Protein AF-A0A317JLX1-F1 (afdb_monomer_lite)

Secondary structure (DSSP, 8-state):
---------------------S-----------------------------TTGGGSSTTTS-HHHHHSPPPSSHHHHHHHHHHHHHHHH----TT-HHHHHHHHHHHHHHHHHHTT-HHHHHH--TTS-HHHHHHHT--S-EEEEEEETT-TTHHHHHHHHHHHS-GGG-EEEEPPTHHHHH-GGG--SS-SEEEEEEEEEEETTEEEEEEEEEEETTEEEEEEEEGGGHHHHHHHHHHHHHHHH-TTS-HHHHHHHHHHHHHHHHHH-TTSS-HHHHHHHHHHHHHHHHHHTT------SS---HHHHHHTS-HHHHHHHHHHHT---

Sequence (330 aa):
MTDIWNFEMNQTVQSDIFIDFGSTSRFHFSLLGRAFFALLLYSLPAPATQDTTSFCSDVFGRNYGALIAEKPIDAMGRDFQEIFGGFIRTREATSENLEDLALDLFNARLALSRKYNTAFAQMMEPSGEAGWQKRWKGEGISQAWSFGIHGHLREGSVWRQLMERLPVEESHLEMIDSSIFAVHQSLEPSRTGIARVWHFPYEVGGQDVSFYIYQVNKNTFYIGHAKDKQVPLLRQRLRDLWQRAMFLELAGIERTTALFEFEWVWFWTNPFGRAGASLGDALSLLVQKQMERQGLPIRIRSDFENLDLVALSMHLEDYVQWRQNSGHFH

pLDDT: mean 74.46, std 25.03, range [20.48, 98.62]

Radius of gyration: 23.35 Å; chains: 1; bounding box: 76×46×77 Å

Structure (mmCIF, N/CA/C/O backbone):
data_AF-A0A317JLX1-F1
#
_entry.id   AF-A0A317JLX1-F1
#
loop_
_atom_site.group_PDB
_atom_site.id
_atom_site.type_symbol
_atom_site.label_atom_id
_atom_site.label_alt_id
_atom_site.label_comp_id
_atom_site.label_asym_id
_atom_site.label_entity_id
_atom_site.label_seq_id
_atom_site.pdbx_PDB_ins_code
_atom_site.Cartn_x
_atom_site.Cartn_y
_atom_site.Cartn_z
_atom_site.occupancy
_atom_site.B_iso_or_equiv
_atom_site.auth_seq_id
_atom_site.auth_comp_id
_atom_site.auth_asym_id
_atom_site.auth_atom_id
_atom_site.pdbx_PDB_model_num
ATOM 1 N N . MET A 1 1 ? 31.743 -22.835 -53.279 1.00 32.97 1 MET A N 1
ATOM 2 C CA . MET A 1 1 ? 32.080 -23.385 -51.954 1.00 32.97 1 MET A CA 1
ATOM 3 C C . MET A 1 1 ? 31.143 -22.746 -50.954 1.00 32.97 1 MET A C 1
ATOM 5 O O . MET A 1 1 ? 31.347 -21.608 -50.557 1.00 32.97 1 MET A O 1
ATOM 9 N N . THR A 1 2 ? 30.039 -23.443 -50.725 1.00 24.75 2 THR A N 1
ATOM 10 C CA . THR A 1 2 ? 29.099 -23.300 -49.613 1.00 24.75 2 THR A CA 1
ATOM 11 C C . THR A 1 2 ? 29.671 -23.944 -48.345 1.00 24.75 2 THR A C 1
ATOM 13 O O . THR A 1 2 ? 30.640 -24.694 -48.448 1.00 24.75 2 THR A O 1
ATOM 16 N N . ASP A 1 3 ? 29.022 -23.629 -47.215 1.00 23.12 3 ASP A N 1
ATOM 17 C CA . ASP A 1 3 ? 28.881 -24.379 -45.943 1.00 23.12 3 ASP A CA 1
ATOM 18 C C . ASP A 1 3 ? 29.279 -23.497 -44.742 1.00 23.12 3 ASP A C 1
ATOM 20 O O . ASP A 1 3 ? 30.433 -23.109 -44.591 1.00 23.12 3 ASP A O 1
ATOM 24 N N . ILE A 1 4 ? 28.328 -22.887 -44.017 1.00 22.22 4 ILE A N 1
ATOM 25 C CA . ILE A 1 4 ? 27.369 -23.448 -43.035 1.00 22.22 4 ILE A CA 1
ATOM 26 C C . ILE A 1 4 ? 28.081 -24.041 -41.809 1.00 22.22 4 ILE A C 1
ATOM 28 O O . ILE A 1 4 ? 28.577 -25.159 -41.849 1.00 22.22 4 ILE A O 1
ATOM 32 N N . TRP A 1 5 ? 28.027 -23.294 -40.702 1.00 21.91 5 TRP A N 1
ATOM 33 C CA . TRP A 1 5 ? 28.054 -23.785 -39.317 1.00 21.91 5 TRP A CA 1
ATOM 34 C C . TRP A 1 5 ? 26.992 -22.971 -38.559 1.00 21.91 5 TRP A C 1
ATOM 36 O O . TRP A 1 5 ? 27.149 -21.770 -38.366 1.00 21.91 5 TRP A O 1
ATOM 46 N N . ASN A 1 6 ? 25.761 -23.480 -38.474 1.00 22.11 6 ASN A N 1
ATOM 47 C CA . ASN A 1 6 ? 25.223 -24.268 -37.355 1.00 22.11 6 ASN A CA 1
ATOM 48 C C . ASN A 1 6 ? 25.343 -23.549 -36.004 1.00 22.11 6 ASN A C 1
ATOM 50 O O . ASN A 1 6 ? 26.292 -23.751 -35.254 1.00 22.11 6 ASN A O 1
ATOM 54 N N . PHE A 1 7 ? 24.332 -22.726 -35.712 1.00 21.64 7 PHE A N 1
ATOM 55 C CA . PHE A 1 7 ? 24.019 -22.251 -34.369 1.00 21.64 7 PHE A CA 1
ATOM 56 C C . PHE A 1 7 ? 22.944 -23.188 -33.806 1.00 21.64 7 PHE A C 1
ATOM 58 O O . PHE A 1 7 ? 21.795 -23.163 -34.252 1.00 21.64 7 PHE A O 1
ATOM 65 N N . GLU A 1 8 ? 23.334 -24.077 -32.894 1.00 21.92 8 GLU A N 1
ATOM 66 C CA . GLU A 1 8 ? 22.399 -24.951 -32.192 1.00 21.92 8 GLU A CA 1
ATOM 67 C C . GLU A 1 8 ? 21.534 -24.127 -31.232 1.00 21.92 8 GLU A C 1
ATOM 69 O O . GLU A 1 8 ? 22.020 -23.480 -30.305 1.00 21.92 8 GLU A O 1
ATOM 74 N N . MET A 1 9 ? 20.223 -24.165 -31.479 1.00 24.34 9 MET A N 1
ATOM 75 C CA . MET A 1 9 ? 19.192 -23.787 -30.522 1.00 24.34 9 MET A CA 1
ATOM 76 C C . MET A 1 9 ? 19.169 -24.772 -29.350 1.00 24.34 9 MET A C 1
ATOM 78 O O . MET A 1 9 ? 19.005 -25.972 -29.546 1.00 24.34 9 MET A O 1
ATOM 82 N N . ASN A 1 10 ? 19.237 -24.234 -28.137 1.00 21.86 10 ASN A N 1
ATOM 83 C CA . ASN A 1 10 ? 18.804 -24.833 -26.873 1.00 21.86 10 ASN A CA 1
ATOM 84 C C . ASN A 1 10 ? 18.733 -23.656 -25.877 1.00 21.86 10 ASN A C 1
ATOM 86 O O . ASN A 1 10 ? 19.734 -22.978 -25.701 1.00 21.86 10 ASN A O 1
ATOM 90 N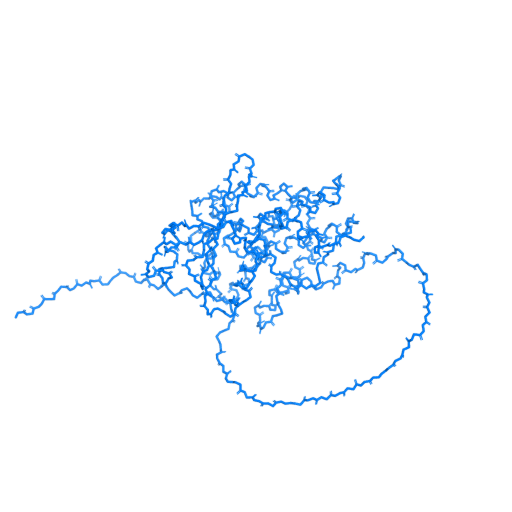 N . GLN A 1 11 ? 17.650 -23.261 -25.213 1.00 23.02 11 GLN A N 1
ATOM 91 C CA . GLN A 1 11 ? 16.291 -23.755 -25.035 1.00 23.02 11 GLN A CA 1
ATOM 92 C C . GLN A 1 11 ? 15.425 -22.531 -24.659 1.00 23.02 11 GLN A C 1
ATOM 94 O O . GLN A 1 11 ? 15.845 -21.699 -23.861 1.00 23.02 11 GLN A O 1
ATOM 99 N N . THR A 1 12 ? 14.236 -22.430 -25.260 1.00 25.78 12 THR A N 1
ATOM 100 C CA . THR A 1 12 ? 13.014 -21.760 -24.755 1.00 25.78 12 THR A CA 1
ATOM 101 C C . THR A 1 12 ? 13.184 -20.553 -23.818 1.00 25.78 12 THR A C 1
ATOM 103 O O . THR A 1 12 ? 13.019 -20.655 -22.606 1.00 25.78 12 THR A O 1
ATOM 106 N N . VAL A 1 13 ? 13.367 -19.365 -24.399 1.00 25.08 13 VAL A N 1
ATOM 107 C CA . VAL A 1 13 ? 12.936 -18.106 -23.771 1.00 25.08 13 VAL A CA 1
ATOM 108 C C . VAL A 1 13 ? 11.536 -17.804 -24.305 1.00 25.08 13 VAL A C 1
ATOM 110 O O . VAL A 1 13 ? 11.368 -17.110 -25.301 1.00 25.08 13 VAL A O 1
ATOM 113 N N . GLN A 1 14 ? 10.514 -18.398 -23.684 1.00 24.27 14 GLN A N 1
ATOM 114 C CA . GLN A 1 14 ? 9.146 -17.892 -23.797 1.00 24.27 14 GLN A CA 1
ATOM 115 C C . GLN A 1 14 ? 8.993 -16.773 -22.769 1.00 24.27 14 GLN A C 1
ATOM 117 O O . GLN A 1 14 ? 8.595 -17.006 -21.632 1.00 24.27 14 GLN A O 1
ATOM 122 N N . SER A 1 15 ? 9.361 -15.556 -23.154 1.00 26.02 15 SER A N 1
ATOM 123 C CA . SER A 1 15 ? 9.053 -14.350 -22.388 1.00 26.02 15 SER A CA 1
ATOM 124 C C . SER A 1 15 ? 7.858 -13.638 -23.018 1.00 26.02 15 SER A C 1
ATOM 126 O O . SER A 1 15 ? 7.989 -12.530 -23.529 1.00 26.02 15 SER A O 1
ATOM 128 N N . ASP A 1 16 ? 6.695 -14.286 -22.976 1.00 24.25 16 ASP A N 1
ATOM 129 C CA . ASP A 1 16 ? 5.409 -13.617 -23.160 1.00 24.25 16 ASP A CA 1
ATOM 130 C C . ASP A 1 16 ? 4.811 -13.396 -21.769 1.00 24.25 16 ASP A C 1
ATOM 132 O O . ASP A 1 16 ? 4.155 -14.269 -21.205 1.00 24.25 16 ASP A O 1
ATOM 136 N N . ILE A 1 17 ? 5.076 -12.228 -21.182 1.00 28.41 17 ILE A N 1
ATOM 137 C CA . ILE A 1 17 ? 4.412 -11.795 -19.950 1.00 28.41 17 ILE A CA 1
ATOM 138 C C . ILE A 1 17 ? 3.456 -10.666 -20.311 1.00 28.41 17 ILE A C 1
ATOM 140 O O . ILE A 1 17 ? 3.824 -9.496 -20.407 1.00 28.41 17 ILE A O 1
ATOM 144 N N . PHE A 1 18 ? 2.200 -11.056 -20.490 1.00 25.23 18 PHE A N 1
ATOM 145 C CA . PHE A 1 18 ? 1.058 -10.165 -20.418 1.00 25.23 18 PHE A CA 1
ATOM 146 C C . PHE A 1 18 ? 0.842 -9.759 -18.957 1.00 25.23 18 PHE A C 1
ATOM 148 O O . PHE A 1 18 ? 0.796 -10.608 -18.063 1.00 25.23 18 PHE A O 1
ATOM 155 N N . ILE A 1 19 ? 0.636 -8.465 -18.710 1.00 28.39 19 ILE A N 1
ATOM 156 C CA . ILE A 1 19 ? -0.209 -8.077 -17.584 1.00 28.39 19 ILE A CA 1
ATOM 157 C C . ILE A 1 19 ? -1.626 -8.492 -17.976 1.00 28.39 19 ILE A C 1
ATOM 159 O O . ILE A 1 19 ? -2.308 -7.799 -18.727 1.00 28.39 19 ILE A O 1
ATOM 163 N N . ASP A 1 20 ? -2.041 -9.657 -17.493 1.00 27.39 20 ASP A N 1
ATOM 164 C CA . ASP A 1 20 ? -3.431 -10.077 -17.546 1.00 27.39 20 ASP A CA 1
ATOM 165 C C . ASP A 1 20 ? -4.200 -9.389 -16.410 1.00 27.39 20 ASP A C 1
ATOM 167 O O . ASP A 1 20 ? -4.123 -9.779 -15.241 1.00 27.39 20 ASP A O 1
ATOM 171 N N . PHE A 1 21 ? -4.916 -8.326 -16.767 1.00 35.41 21 PHE A N 1
ATOM 172 C CA . PHE A 1 21 ? -6.114 -7.896 -16.063 1.00 35.41 21 PHE A CA 1
ATOM 173 C C . PHE A 1 21 ? -7.286 -8.103 -17.023 1.00 35.41 21 PHE A C 1
ATOM 175 O O . PHE A 1 21 ? -7.555 -7.231 -17.839 1.00 35.41 21 PHE A O 1
ATOM 182 N N . GLY A 1 22 ? -7.952 -9.255 -16.939 1.00 26.28 22 GLY A N 1
ATOM 183 C CA . GLY A 1 22 ? -9.336 -9.448 -17.375 1.00 26.28 22 GLY A CA 1
ATOM 184 C C . GLY A 1 22 ? -9.696 -8.959 -18.787 1.00 26.28 22 GLY A C 1
ATOM 185 O O . GLY A 1 22 ? -10.082 -7.811 -18.997 1.00 26.28 22 GLY A O 1
ATOM 186 N N . SER A 1 23 ? -9.764 -9.920 -19.707 1.00 32.28 23 SER A N 1
ATOM 187 C CA . SER A 1 23 ? -10.508 -9.918 -20.978 1.00 32.28 23 SER A CA 1
ATOM 188 C C . SER A 1 23 ? -9.792 -9.417 -22.242 1.00 32.28 23 SER A C 1
ATOM 190 O O . SER A 1 23 ? -9.633 -8.236 -22.542 1.00 32.28 23 SER A O 1
ATOM 192 N N . THR A 1 24 ? -9.474 -10.393 -23.088 1.00 27.00 24 THR A N 1
ATOM 193 C CA . THR A 1 24 ? -9.418 -10.255 -24.539 1.00 27.00 24 THR A CA 1
ATOM 194 C C . THR A 1 24 ? -10.845 -10.273 -25.090 1.00 27.00 24 THR A C 1
ATOM 196 O O . THR A 1 24 ? -11.530 -11.284 -24.983 1.00 27.00 24 THR A O 1
ATOM 199 N N . SER A 1 25 ? -11.310 -9.177 -25.699 1.00 27.52 25 SER A N 1
ATOM 200 C CA . SER A 1 25 ? -12.358 -9.179 -26.739 1.00 27.52 25 SER A CA 1
ATOM 201 C C . SER A 1 25 ? -12.470 -7.800 -27.393 1.00 27.52 25 SER A C 1
ATOM 203 O O . SER A 1 25 ? -13.022 -6.860 -26.830 1.00 27.52 25 SER A O 1
ATOM 205 N N . ARG A 1 26 ? -11.969 -7.687 -28.626 1.00 24.14 26 ARG A N 1
ATOM 206 C CA . ARG A 1 26 ? -12.416 -6.668 -29.588 1.00 24.14 26 ARG A CA 1
ATOM 207 C C . ARG A 1 26 ? -13.847 -7.018 -29.993 1.00 24.14 26 ARG A C 1
ATOM 209 O O . ARG A 1 26 ? -14.056 -8.189 -30.255 1.00 24.14 26 ARG A O 1
ATOM 216 N N . PHE A 1 27 ? -14.768 -6.059 -30.122 1.00 22.97 27 PHE A N 1
ATOM 217 C CA . PHE A 1 27 ? -15.707 -5.985 -31.255 1.00 22.97 27 PHE A CA 1
ATOM 218 C C . PHE A 1 27 ? -16.523 -4.681 -31.278 1.00 22.97 27 PHE A C 1
ATOM 220 O O . PHE A 1 27 ? -16.658 -3.964 -30.293 1.00 22.97 27 PHE A O 1
ATOM 227 N N . HIS A 1 28 ? -16.982 -4.398 -32.495 1.00 21.89 28 HIS A N 1
ATOM 228 C CA . HIS A 1 28 ? -17.613 -3.209 -33.050 1.00 21.89 28 HIS A CA 1
ATOM 229 C C . HIS A 1 28 ? -18.749 -2.562 -32.247 1.00 21.89 28 HIS A C 1
ATOM 231 O O . HIS A 1 28 ? -19.656 -3.222 -31.752 1.00 21.89 28 HIS A O 1
ATOM 237 N N . PHE A 1 29 ? -18.759 -1.226 -32.283 1.00 20.48 29 PHE A N 1
ATOM 238 C CA . PHE A 1 29 ? -19.946 -0.410 -32.049 1.00 20.48 29 PHE A CA 1
ATOM 239 C C . PHE A 1 29 ? -21.039 -0.741 -33.076 1.00 20.48 29 PHE A C 1
ATOM 241 O O . PHE A 1 29 ? -20.829 -0.580 -34.279 1.00 20.48 29 PHE A O 1
ATOM 248 N N . SER A 1 30 ? -22.233 -1.085 -32.595 1.00 22.30 30 SER A N 1
ATOM 249 C CA . SER A 1 30 ? -23.478 -0.824 -33.315 1.00 22.30 30 SER A CA 1
ATOM 250 C C . SER A 1 30 ? -24.421 -0.015 -32.431 1.00 22.30 30 SER A C 1
ATOM 252 O O . SER A 1 30 ? -24.715 -0.388 -31.298 1.00 22.30 30 SER A O 1
ATOM 254 N N . LEU A 1 31 ? -24.852 1.111 -32.994 1.00 23.59 31 LEU A N 1
ATOM 255 C CA . LEU A 1 31 ? -25.875 2.036 -32.522 1.00 23.59 31 LEU A CA 1
ATOM 256 C C . LEU A 1 31 ? -27.213 1.368 -32.140 1.00 23.59 31 LEU A C 1
ATOM 258 O O . LEU A 1 31 ? -27.543 0.305 -32.655 1.00 23.59 31 LEU A O 1
ATOM 262 N N . LEU A 1 32 ? -28.022 2.165 -31.417 1.00 23.16 32 LEU A N 1
ATOM 263 C CA . LEU A 1 32 ? -29.457 2.045 -31.076 1.00 23.16 32 LEU A CA 1
ATOM 264 C C . LEU A 1 32 ? -29.705 1.358 -29.723 1.00 23.16 32 LEU A C 1
ATOM 266 O O . LEU A 1 32 ? -29.270 0.245 -29.498 1.00 23.16 32 LEU A O 1
ATOM 270 N N . GLY A 1 33 ? -30.438 1.922 -28.768 1.00 22.39 33 GLY A N 1
ATOM 271 C CA . GLY A 1 33 ? -31.249 3.130 -28.737 1.00 22.39 33 GLY A CA 1
ATOM 272 C C . GLY A 1 33 ? -32.320 2.992 -27.646 1.00 22.39 33 GLY A C 1
ATOM 273 O O . GLY A 1 33 ? -32.661 1.882 -27.250 1.00 22.39 33 GLY A O 1
ATOM 274 N N . ARG A 1 34 ? -32.902 4.144 -27.289 1.00 24.48 34 ARG A N 1
ATOM 275 C CA . ARG A 1 34 ? -34.189 4.378 -26.600 1.00 24.48 34 ARG A CA 1
ATOM 276 C C . ARG A 1 34 ? -34.164 4.716 -25.101 1.00 24.48 34 ARG A C 1
ATOM 278 O O . ARG A 1 34 ? -33.914 3.901 -24.225 1.00 24.48 34 ARG A O 1
ATOM 285 N N . ALA A 1 35 ? -34.537 5.978 -24.897 1.00 22.88 35 ALA A N 1
ATOM 286 C CA . ALA A 1 35 ? -35.106 6.614 -23.719 1.00 22.88 35 ALA A CA 1
ATOM 287 C C . ALA A 1 35 ? -36.388 5.924 -23.207 1.00 22.88 35 ALA A C 1
ATOM 289 O O . ALA A 1 35 ? -37.074 5.283 -24.000 1.00 22.88 35 ALA A O 1
ATOM 290 N N . PHE A 1 36 ? -36.778 6.175 -21.949 1.00 23.44 36 PHE A N 1
ATOM 291 C CA . PHE A 1 36 ? -37.941 7.028 -21.634 1.00 23.44 36 PHE A CA 1
ATOM 292 C C . PHE A 1 36 ? -38.085 7.346 -20.127 1.00 23.44 36 PHE A C 1
ATOM 294 O O . PHE A 1 36 ? -37.647 6.600 -19.260 1.00 23.44 36 PHE A O 1
ATOM 301 N N . PHE A 1 37 ? -38.698 8.510 -19.897 1.00 22.78 37 PHE A N 1
ATOM 302 C CA . PHE A 1 37 ? -39.043 9.262 -18.680 1.00 22.78 37 PHE A CA 1
ATOM 303 C C . PHE A 1 37 ? -39.944 8.560 -17.641 1.00 22.78 37 PHE A C 1
ATOM 305 O O . PHE A 1 37 ? -40.817 7.792 -18.032 1.00 22.78 37 PHE A O 1
ATOM 312 N N . ALA A 1 38 ? -39.899 9.026 -16.378 1.00 22.52 38 ALA A N 1
ATOM 313 C CA . ALA A 1 38 ? -41.051 9.685 -15.724 1.00 22.52 38 ALA A CA 1
ATOM 314 C C . ALA A 1 38 ? -40.669 10.450 -14.433 1.00 22.52 38 ALA A C 1
ATOM 316 O O . ALA A 1 38 ? -39.752 10.075 -13.711 1.00 22.52 38 ALA A O 1
ATOM 317 N N . LEU A 1 39 ? -41.395 11.548 -14.207 1.00 21.23 39 LEU A N 1
ATOM 318 C CA . LEU A 1 39 ? -41.211 12.649 -13.253 1.00 21.23 39 LEU A CA 1
ATOM 319 C C . LEU A 1 39 ? -42.211 12.591 -12.067 1.00 21.23 39 LEU A C 1
ATOM 321 O O . LEU A 1 39 ? -43.200 11.869 -12.148 1.00 21.23 39 LEU A O 1
ATOM 325 N N . LEU A 1 40 ? -42.025 13.553 -11.139 1.00 22.23 40 LEU A N 1
ATOM 326 C CA . LEU A 1 40 ? -42.980 14.194 -10.198 1.00 22.23 40 LEU A CA 1
ATOM 327 C C . LEU A 1 40 ? -43.204 13.497 -8.837 1.00 22.23 40 LEU A C 1
ATOM 329 O O . LEU A 1 40 ? -43.390 12.294 -8.796 1.00 22.23 40 LEU A O 1
ATOM 333 N N . LEU A 1 41 ? -43.345 14.172 -7.685 1.00 21.77 41 LEU A N 1
ATOM 334 C CA . LEU A 1 41 ? -43.080 15.541 -7.194 1.00 21.77 41 LEU A CA 1
ATOM 335 C C . LEU A 1 41 ? -43.503 15.583 -5.692 1.00 21.77 41 LEU A C 1
ATOM 337 O O . LEU A 1 41 ? -44.358 14.806 -5.284 1.00 21.77 41 LEU A O 1
ATOM 341 N N . TYR A 1 42 ? -42.987 16.572 -4.947 1.00 23.31 42 TYR A N 1
ATOM 342 C CA . TYR A 1 42 ? -43.478 17.163 -3.677 1.00 23.31 42 TYR A CA 1
ATOM 343 C C . TYR A 1 42 ? -43.549 16.340 -2.373 1.00 23.31 42 TYR A C 1
ATOM 345 O O . TYR A 1 42 ? -44.387 15.457 -2.228 1.00 23.31 42 TYR A O 1
ATOM 353 N N . SER A 1 43 ? -42.810 16.793 -1.342 1.00 24.98 43 SER A N 1
ATOM 354 C CA . SER A 1 43 ? -43.352 17.392 -0.091 1.00 24.98 43 SER A CA 1
ATOM 355 C C . SER A 1 43 ? -42.229 17.792 0.891 1.00 24.98 43 SER A C 1
ATOM 357 O O . SER A 1 43 ? -41.439 16.958 1.311 1.00 24.98 43 SER A O 1
ATOM 359 N N . LEU A 1 44 ? -42.198 19.061 1.298 1.00 27.20 44 LEU A N 1
ATOM 360 C CA . LEU A 1 44 ? -41.628 19.576 2.561 1.00 27.20 44 LEU A CA 1
ATOM 361 C C . LEU A 1 44 ? -42.771 20.356 3.256 1.00 27.20 44 LEU A C 1
ATOM 363 O O . LEU A 1 44 ? -43.696 20.730 2.526 1.00 27.20 44 LEU A O 1
ATOM 367 N N . PRO A 1 45 ? -42.748 20.696 4.569 1.00 41.19 45 PRO A N 1
ATOM 368 C CA . PRO A 1 45 ? -41.637 20.649 5.540 1.00 41.19 45 PRO A CA 1
ATOM 369 C C . PRO A 1 45 ? -42.030 20.145 6.961 1.00 41.19 45 PRO A C 1
ATOM 371 O O . PRO A 1 45 ? -43.208 19.975 7.254 1.00 41.19 45 PRO A O 1
ATOM 374 N N . ALA A 1 46 ? -41.054 19.994 7.869 1.00 26.73 46 ALA A N 1
ATOM 375 C CA . ALA A 1 46 ? -41.058 20.541 9.248 1.00 26.73 46 ALA A CA 1
ATOM 376 C C . ALA A 1 46 ? -39.852 20.012 10.067 1.00 26.73 46 ALA A C 1
ATOM 378 O O . ALA A 1 46 ? -39.359 18.924 9.779 1.00 26.73 46 ALA A O 1
ATOM 379 N N . PRO A 1 47 ? -39.349 20.776 11.059 1.00 46.34 47 PRO A N 1
ATOM 380 C CA . PRO A 1 47 ? -38.060 20.535 11.701 1.00 46.34 47 PRO A CA 1
ATOM 381 C C . PRO A 1 47 ? -38.181 19.498 12.823 1.00 46.34 47 PRO A C 1
ATOM 383 O O . PRO A 1 47 ? -39.058 19.609 13.678 1.00 46.34 47 PRO A O 1
ATOM 386 N N . ALA A 1 48 ? -37.279 18.517 12.846 1.00 32.78 48 ALA A N 1
ATOM 387 C CA . ALA A 1 48 ? -37.198 17.531 13.917 1.00 32.78 48 ALA A CA 1
ATOM 388 C C . ALA A 1 48 ? -35.926 17.743 14.744 1.00 32.78 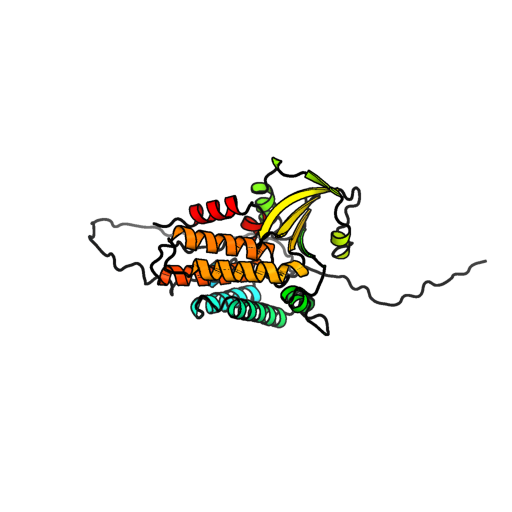48 ALA A C 1
ATOM 390 O O . ALA A 1 48 ? -34.804 17.740 14.243 1.00 32.78 48 ALA A O 1
ATOM 391 N N . THR A 1 49 ? -36.151 17.961 16.031 1.00 35.59 49 THR A N 1
ATOM 392 C CA . THR A 1 49 ? -35.186 17.919 17.123 1.00 35.59 49 THR A CA 1
ATOM 393 C C . THR A 1 49 ? -34.593 16.520 17.308 1.00 35.59 49 THR A C 1
ATOM 395 O O . THR A 1 49 ? -35.348 15.557 17.308 1.00 35.59 49 THR A O 1
ATOM 398 N N . GLN A 1 50 ? -33.284 16.485 17.599 1.00 41.50 50 GLN A N 1
ATOM 399 C CA . GLN A 1 50 ? -32.515 15.449 18.316 1.00 41.50 50 GLN A CA 1
ATOM 400 C C . GLN A 1 50 ? -32.469 14.019 17.746 1.00 41.50 50 GLN A C 1
ATOM 402 O O . GLN A 1 50 ? -33.462 13.311 17.767 1.00 41.50 50 GLN A O 1
ATOM 407 N N . ASP A 1 51 ? -31.252 13.545 17.441 1.00 30.78 51 ASP A N 1
ATOM 408 C CA . ASP A 1 51 ? -30.799 12.229 17.918 1.00 30.78 51 ASP A CA 1
ATOM 409 C C . ASP A 1 51 ? -29.264 12.106 17.830 1.00 30.78 51 ASP A C 1
ATOM 411 O O . ASP A 1 51 ? -28.682 11.952 16.758 1.00 30.78 51 ASP A O 1
ATOM 415 N N . THR A 1 52 ? -28.571 12.179 18.969 1.00 36.25 52 THR A N 1
ATOM 416 C CA . THR A 1 52 ? -27.116 11.940 19.077 1.00 36.25 52 THR A CA 1
ATOM 417 C C . THR A 1 52 ? -26.766 10.448 19.155 1.00 36.25 52 THR A C 1
ATOM 419 O O . THR A 1 52 ? -25.652 10.080 19.514 1.00 36.25 52 THR A O 1
ATOM 422 N N . THR A 1 53 ? -27.696 9.564 18.793 1.00 34.66 53 THR A N 1
ATOM 423 C CA . THR A 1 53 ? -27.531 8.102 18.850 1.00 34.66 53 THR A CA 1
ATOM 424 C C . THR A 1 53 ? -27.242 7.459 17.482 1.00 34.66 53 THR A C 1
ATOM 426 O O . THR A 1 53 ? -27.046 6.249 17.391 1.00 34.66 53 THR A O 1
ATOM 429 N N . SER A 1 54 ? -27.127 8.253 16.410 1.00 37.88 54 SER A N 1
ATOM 430 C CA . SER A 1 54 ? -27.018 7.760 15.024 1.00 37.88 54 SER A CA 1
ATOM 431 C C . SER A 1 54 ? -25.631 7.254 14.582 1.00 37.88 54 SER A C 1
ATOM 433 O O . SER A 1 54 ? -25.507 6.751 13.465 1.00 37.88 54 SER A O 1
ATOM 435 N N . PHE A 1 55 ? -24.572 7.356 15.388 1.00 42.72 55 PHE A N 1
ATOM 436 C CA . PHE A 1 55 ? -23.208 7.152 14.867 1.00 42.72 55 PHE A CA 1
ATOM 437 C C . PHE A 1 55 ? -22.730 5.691 14.747 1.00 42.72 55 PHE A C 1
ATOM 439 O O . PHE A 1 55 ? -21.648 5.460 14.221 1.00 42.72 55 PHE A O 1
ATOM 446 N N . CYS A 1 56 ? -23.515 4.691 15.173 1.00 41.03 56 CYS A N 1
ATOM 447 C CA . CYS A 1 56 ? -23.030 3.301 15.270 1.00 41.03 56 CYS A CA 1
ATOM 448 C C . CYS A 1 56 ? -23.690 2.276 14.323 1.00 41.03 56 CYS A C 1
ATOM 450 O O . CYS A 1 56 ? -23.380 1.089 14.417 1.00 41.03 56 CYS A O 1
ATOM 452 N N . SER A 1 57 ? -24.590 2.676 13.411 1.00 41.31 57 SER A N 1
ATOM 453 C CA . SER A 1 57 ? -25.333 1.703 12.577 1.00 41.31 57 SER A CA 1
ATOM 454 C C . SER A 1 57 ? -24.741 1.428 11.185 1.00 41.31 57 SER A C 1
ATOM 456 O O . SER A 1 57 ? -25.035 0.384 10.605 1.00 41.31 57 SER A O 1
ATOM 458 N N . ASP A 1 58 ? -23.865 2.292 10.658 1.00 57.84 58 ASP A N 1
ATOM 459 C CA . ASP A 1 58 ? -23.508 2.249 9.228 1.00 57.84 58 ASP A CA 1
ATOM 460 C C . ASP A 1 58 ? -22.279 1.372 8.904 1.00 57.84 58 ASP A C 1
ATOM 462 O O . ASP A 1 58 ? -22.112 0.880 7.789 1.00 57.84 58 ASP A O 1
ATOM 466 N N . VAL A 1 59 ? -21.438 1.067 9.899 1.00 59.53 59 VAL A N 1
ATOM 467 C CA . VAL A 1 59 ? -20.182 0.308 9.713 1.00 59.53 59 VAL A CA 1
ATOM 468 C C . VAL A 1 59 ? -20.417 -1.088 9.119 1.00 59.53 59 VAL A C 1
ATOM 470 O O . VAL A 1 59 ? -19.634 -1.577 8.308 1.00 59.53 59 VAL A O 1
ATOM 473 N N . PHE A 1 60 ? -21.517 -1.746 9.488 1.00 58.94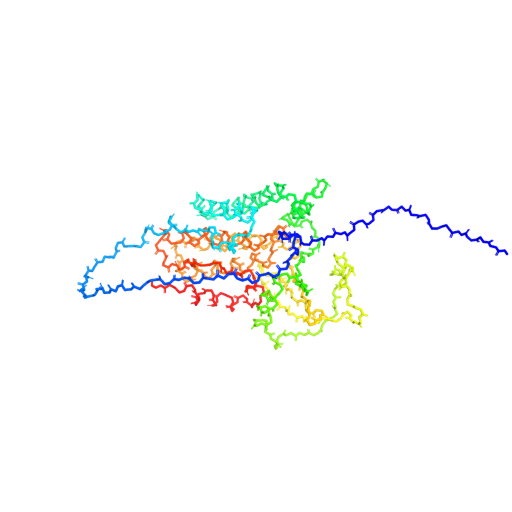 60 PHE A N 1
ATOM 474 C CA . PHE A 1 60 ? -21.850 -3.090 9.000 1.00 58.94 60 PHE A CA 1
ATOM 475 C C . PHE A 1 60 ? -22.645 -3.087 7.683 1.00 58.94 60 PHE A C 1
ATOM 477 O O . PHE A 1 60 ? -22.692 -4.116 7.001 1.00 58.94 60 PHE A O 1
ATOM 484 N N . GLY A 1 61 ? -23.251 -1.949 7.325 1.00 63.22 61 GLY A N 1
ATOM 485 C CA . GLY A 1 61 ? -24.013 -1.753 6.089 1.00 63.22 61 GLY A CA 1
ATOM 486 C C . GLY A 1 61 ? -23.145 -1.391 4.882 1.00 63.22 61 GLY A C 1
ATOM 487 O O . GLY A 1 61 ? -23.559 -1.614 3.742 1.00 63.22 61 GLY A O 1
ATOM 488 N N . ARG A 1 62 ? -21.920 -0.894 5.113 1.00 80.62 62 ARG A N 1
ATOM 489 C CA . ARG A 1 62 ? -20.995 -0.484 4.048 1.00 80.62 62 ARG A CA 1
ATOM 490 C C . ARG A 1 62 ? -20.669 -1.627 3.083 1.00 80.62 62 ARG A C 1
ATOM 492 O O . ARG A 1 62 ? -20.308 -2.744 3.467 1.00 80.62 62 ARG A O 1
ATOM 499 N N . ASN A 1 63 ? -20.710 -1.310 1.790 1.00 86.88 63 ASN A N 1
ATOM 500 C CA . ASN A 1 63 ? -20.224 -2.197 0.741 1.00 86.88 63 ASN A CA 1
ATOM 501 C C . ASN A 1 63 ? -18.698 -2.074 0.600 1.00 86.88 63 ASN A C 1
ATOM 503 O O . ASN A 1 63 ? -18.198 -1.460 -0.339 1.00 86.88 63 ASN A O 1
ATOM 507 N N . TYR A 1 64 ? -17.956 -2.681 1.528 1.00 89.81 64 TYR A N 1
ATOM 508 C CA . TYR A 1 64 ? -16.487 -2.671 1.517 1.00 89.81 64 TYR A CA 1
ATOM 509 C C . TYR A 1 64 ? -15.869 -3.215 0.218 1.00 89.81 64 TYR A C 1
ATOM 511 O O . TYR A 1 64 ? -14.783 -2.786 -0.163 1.00 89.81 64 TYR A O 1
ATOM 519 N N . GLY A 1 65 ? -16.562 -4.110 -0.496 1.00 85.69 65 GLY A N 1
ATOM 520 C CA . GLY A 1 65 ? -16.107 -4.599 -1.799 1.00 85.69 65 GLY A CA 1
ATOM 521 C C . GLY A 1 65 ? -16.012 -3.478 -2.838 1.00 85.69 65 GLY A C 1
ATOM 522 O O . GLY A 1 65 ? -15.029 -3.403 -3.570 1.00 85.69 65 GLY A O 1
ATOM 523 N N . ALA A 1 66 ? -16.983 -2.560 -2.839 1.00 88.31 66 ALA A N 1
ATOM 524 C CA . ALA A 1 66 ? -16.990 -1.384 -3.711 1.00 88.31 66 ALA A CA 1
ATOM 525 C C . ALA A 1 66 ? -15.973 -0.304 -3.304 1.00 88.31 66 ALA A C 1
ATOM 527 O O . ALA A 1 66 ? -15.726 0.606 -4.090 1.00 88.31 66 ALA A O 1
ATOM 528 N N . LEU A 1 67 ? -15.383 -0.397 -2.106 1.00 89.69 67 LEU A N 1
ATOM 529 C CA . LEU A 1 67 ? -14.321 0.511 -1.672 1.00 89.69 67 LEU A CA 1
ATOM 530 C C . LEU A 1 67 ? -12.942 0.037 -2.138 1.00 89.69 67 LEU A C 1
ATOM 532 O O . LEU A 1 67 ? -12.124 0.875 -2.478 1.00 89.69 67 LEU A O 1
ATOM 536 N N . ILE A 1 68 ? -12.677 -1.274 -2.203 1.00 86.62 68 ILE A N 1
ATOM 537 C CA . ILE A 1 68 ? -11.342 -1.807 -2.559 1.00 86.62 68 ILE A CA 1
ATOM 538 C C . ILE A 1 68 ? -11.113 -1.878 -4.075 1.00 86.62 68 ILE A C 1
ATOM 540 O O . ILE A 1 68 ? -9.971 -1.855 -4.531 1.00 86.62 68 ILE A O 1
ATOM 544 N N . ALA A 1 69 ? -12.169 -1.995 -4.880 1.00 85.00 69 ALA A N 1
ATOM 545 C CA . ALA A 1 69 ? -12.026 -2.099 -6.329 1.00 85.00 69 ALA A CA 1
ATOM 546 C C . ALA A 1 69 ? -13.151 -1.405 -7.091 1.00 85.00 69 ALA A C 1
ATOM 548 O O . ALA A 1 69 ? -14.289 -1.334 -6.625 1.00 85.00 69 ALA A O 1
ATOM 549 N N . GLU A 1 70 ? -12.833 -0.987 -8.319 1.00 83.75 70 GLU A N 1
ATOM 550 C CA . GLU A 1 70 ? -13.812 -0.539 -9.311 1.00 83.75 70 GLU A CA 1
ATOM 551 C C . GLU A 1 70 ? -14.919 -1.579 -9.527 1.00 83.75 70 GLU A C 1
ATOM 553 O O . GLU A 1 70 ? -14.762 -2.772 -9.249 1.00 83.75 70 GLU A O 1
ATOM 558 N N . LYS A 1 71 ? -16.050 -1.117 -10.074 1.00 86.75 71 LYS A N 1
ATOM 559 C CA . LYS A 1 71 ? -17.181 -1.982 -10.410 1.00 86.75 71 LYS A CA 1
ATOM 560 C C . LYS A 1 71 ? -16.710 -3.158 -11.282 1.00 86.75 71 LYS A C 1
ATOM 562 O O . LYS A 1 71 ? -16.086 -2.929 -12.319 1.00 86.75 71 LYS A O 1
ATOM 567 N N . PRO A 1 72 ? 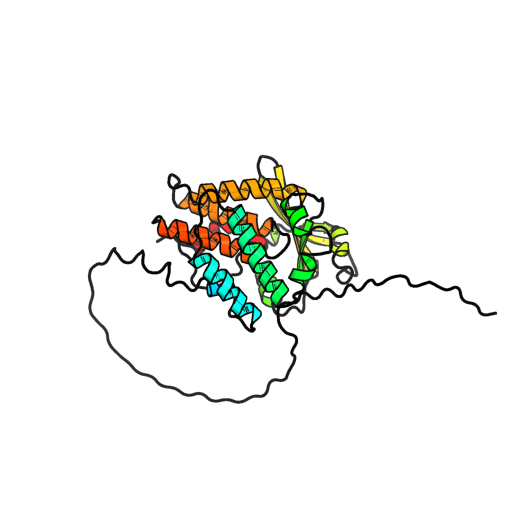-17.045 -4.405 -10.916 1.00 87.25 72 PRO A N 1
ATOM 568 C CA . PRO A 1 72 ? -16.507 -5.564 -11.596 1.00 87.25 72 PRO A CA 1
ATOM 569 C C . PRO A 1 72 ? -17.117 -5.708 -12.988 1.00 87.25 72 PRO A C 1
ATOM 571 O O . PRO A 1 72 ? -18.334 -5.610 -13.165 1.00 87.25 72 PRO A O 1
ATOM 574 N N . ILE A 1 73 ? -16.258 -5.979 -13.968 1.00 86.50 73 ILE A N 1
ATOM 575 C CA . ILE A 1 73 ? -16.644 -6.197 -15.369 1.00 86.50 73 ILE A CA 1
ATOM 576 C C . ILE A 1 73 ? -16.703 -7.685 -15.740 1.00 86.50 73 ILE A C 1
ATOM 578 O O . ILE A 1 73 ? -17.322 -8.051 -16.735 1.00 86.50 73 ILE A O 1
ATOM 582 N N . ASP A 1 74 ? -16.117 -8.555 -14.915 1.00 87.25 74 ASP A N 1
ATOM 583 C CA . ASP A 1 74 ? -16.042 -9.998 -15.128 1.00 87.25 74 ASP A CA 1
ATOM 584 C C . ASP A 1 74 ? -16.298 -10.789 -13.827 1.00 87.25 74 ASP A C 1
ATOM 586 O O . ASP A 1 74 ? -16.675 -10.234 -12.791 1.00 87.25 74 ASP A O 1
ATOM 590 N N . ALA A 1 75 ? -16.184 -12.118 -13.901 1.00 92.50 75 ALA A N 1
ATOM 591 C CA . ALA A 1 75 ? -16.397 -13.000 -12.753 1.00 92.50 75 ALA A CA 1
ATOM 592 C C . ALA A 1 75 ? -15.293 -12.870 -11.694 1.00 92.50 75 ALA A C 1
ATOM 594 O O . ALA A 1 75 ? -15.593 -12.881 -10.503 1.00 92.50 75 ALA A O 1
ATOM 595 N N . MET A 1 76 ? -14.042 -12.677 -12.116 1.00 91.94 76 MET A N 1
ATOM 596 C CA . MET A 1 76 ? -12.920 -12.524 -11.197 1.00 91.94 76 MET A CA 1
ATOM 597 C C . MET A 1 76 ? -13.057 -11.256 -10.355 1.00 91.94 76 MET A C 1
ATOM 599 O O . MET A 1 76 ? -12.854 -11.309 -9.146 1.00 91.94 76 MET A O 1
ATOM 603 N N . GLY A 1 77 ? -13.431 -10.131 -10.966 1.00 89.88 77 GLY A N 1
ATOM 604 C CA . GLY A 1 77 ? -13.674 -8.877 -10.264 1.00 89.88 77 GLY A CA 1
ATOM 605 C C . GLY A 1 77 ? -14.828 -8.980 -9.265 1.00 89.88 77 GLY A C 1
ATOM 606 O O . GLY A 1 77 ? -14.746 -8.404 -8.181 1.00 89.88 77 GLY A O 1
ATOM 607 N N . ARG A 1 78 ? -15.893 -9.729 -9.593 1.00 93.25 78 ARG A N 1
ATOM 608 C CA . ARG A 1 78 ? -17.009 -9.969 -8.658 1.00 93.25 78 ARG A CA 1
ATOM 609 C C . ARG A 1 78 ? -16.547 -10.765 -7.443 1.00 93.25 78 ARG A C 1
ATOM 611 O O . ARG A 1 78 ? -16.747 -10.311 -6.321 1.00 93.25 78 ARG A O 1
ATOM 618 N N . ASP A 1 79 ? -15.871 -11.888 -7.675 1.00 94.19 79 ASP A N 1
ATOM 619 C CA . ASP A 1 79 ? -15.317 -12.717 -6.602 1.00 94.19 79 ASP A CA 1
ATOM 620 C C . ASP A 1 79 ? -14.298 -11.936 -5.764 1.00 94.19 79 ASP A C 1
ATOM 622 O O . ASP A 1 79 ? -14.252 -12.079 -4.546 1.00 94.19 79 ASP A O 1
ATOM 626 N N . PHE A 1 80 ? -13.492 -11.080 -6.400 1.00 93.19 80 PHE A N 1
ATOM 627 C CA . PHE A 1 80 ? -12.558 -10.200 -5.708 1.00 93.19 80 PHE A CA 1
ATOM 628 C C . PHE A 1 80 ? -13.291 -9.282 -4.723 1.00 93.19 80 PHE A C 1
ATOM 630 O O . PHE A 1 80 ? -12.949 -9.275 -3.541 1.00 93.19 80 PHE A O 1
ATOM 637 N N . GLN A 1 81 ? -14.310 -8.546 -5.185 1.00 93.31 81 GLN A N 1
ATOM 638 C CA . GLN A 1 81 ? -15.085 -7.652 -4.320 1.00 93.31 81 GLN A CA 1
ATOM 639 C C . GLN A 1 81 ? -15.794 -8.410 -3.192 1.00 93.31 81 GLN A C 1
ATOM 641 O O . GLN A 1 81 ? -15.831 -7.920 -2.064 1.00 93.31 81 GLN A O 1
ATOM 646 N N . GLU A 1 82 ? -16.335 -9.597 -3.471 1.00 93.75 82 GLU A N 1
ATOM 647 C CA . GLU A 1 82 ? -17.002 -10.427 -2.468 1.00 93.75 82 GLU A CA 1
ATOM 648 C C . GLU A 1 82 ? -16.024 -10.917 -1.394 1.00 93.75 82 GLU A C 1
ATOM 650 O O . GLU A 1 82 ? -16.271 -10.720 -0.204 1.00 93.75 82 GLU A O 1
ATOM 655 N N . ILE A 1 83 ? -14.888 -11.491 -1.798 1.00 94.69 83 ILE A N 1
ATOM 656 C CA . ILE A 1 83 ? -13.880 -12.035 -0.880 1.00 94.69 83 ILE A CA 1
ATOM 657 C C . ILE A 1 83 ? -13.284 -10.923 -0.019 1.00 94.69 83 ILE A C 1
ATOM 659 O O . ILE A 1 83 ? -13.253 -11.039 1.204 1.00 94.69 83 ILE A O 1
ATOM 663 N N . PHE A 1 84 ? -12.828 -9.831 -0.634 1.00 94.75 84 PHE A N 1
ATOM 664 C CA . PHE A 1 84 ? -12.170 -8.742 0.088 1.00 94.75 84 PHE A CA 1
ATOM 665 C C . PHE A 1 84 ? -13.164 -7.917 0.917 1.00 94.75 84 PHE A C 1
ATOM 667 O O . PHE A 1 84 ? -12.883 -7.570 2.066 1.00 94.75 84 PHE A O 1
ATOM 674 N N . GLY A 1 85 ? -14.357 -7.653 0.380 1.00 93.56 85 GLY A N 1
ATOM 675 C CA . GLY A 1 85 ? -15.425 -6.985 1.120 1.00 93.56 85 GLY A CA 1
ATOM 676 C C . GLY A 1 85 ? -15.929 -7.825 2.297 1.00 93.56 85 GLY A C 1
ATOM 677 O O . GLY A 1 85 ? -16.172 -7.290 3.380 1.00 93.56 85 GLY A O 1
ATOM 678 N N . GLY A 1 86 ? -16.048 -9.142 2.110 1.00 94.06 86 GLY A N 1
ATOM 679 C CA . GLY A 1 86 ? -16.337 -10.103 3.171 1.00 94.06 86 GLY A CA 1
ATOM 680 C C . GLY A 1 86 ? -15.247 -10.108 4.239 1.00 94.06 86 GLY A C 1
ATOM 681 O O . GLY A 1 86 ? -15.563 -9.982 5.420 1.00 94.06 86 GLY A O 1
ATOM 682 N N . PHE A 1 87 ? -13.976 -10.138 3.824 1.00 95.44 87 PHE A N 1
ATOM 683 C CA . PHE A 1 87 ? -12.825 -10.091 4.723 1.00 95.44 87 PHE A CA 1
ATOM 684 C C . PHE A 1 87 ? -12.872 -8.877 5.654 1.00 95.44 87 PHE A C 1
ATOM 686 O O . PHE A 1 87 ? -12.817 -9.048 6.872 1.00 95.44 87 PHE A O 1
ATOM 693 N N . ILE A 1 88 ? -13.049 -7.661 5.115 1.00 95.50 88 ILE A N 1
ATOM 694 C CA . ILE A 1 88 ? -13.155 -6.458 5.958 1.00 95.50 88 ILE A CA 1
ATOM 695 C C . ILE A 1 88 ? -14.358 -6.546 6.890 1.00 95.50 88 ILE A C 1
ATOM 697 O O . ILE A 1 88 ? -14.270 -6.168 8.057 1.00 95.50 88 ILE A O 1
ATOM 701 N N . ARG A 1 89 ? -15.500 -7.038 6.402 1.00 93.12 89 ARG A N 1
ATOM 702 C CA . ARG A 1 89 ? -16.729 -7.116 7.197 1.00 93.12 89 ARG A CA 1
ATOM 703 C C . ARG A 1 89 ? -16.555 -8.014 8.420 1.00 93.12 89 ARG A C 1
ATOM 705 O O . ARG A 1 89 ? -16.986 -7.629 9.507 1.00 93.12 89 ARG A O 1
ATOM 712 N N . THR A 1 90 ? -15.903 -9.163 8.257 1.00 93.12 90 THR A N 1
ATOM 713 C CA . THR A 1 90 ? -15.821 -10.203 9.292 1.00 93.12 90 THR A CA 1
ATOM 714 C C . THR A 1 90 ? -14.570 -10.139 10.156 1.00 93.12 90 THR A C 1
ATOM 716 O O . THR A 1 90 ? -14.583 -10.675 11.259 1.00 93.12 90 THR A O 1
ATOM 719 N N . ARG A 1 91 ? -13.478 -9.536 9.676 1.00 95.62 91 ARG A N 1
ATOM 720 C CA . ARG A 1 91 ? -12.233 -9.415 10.443 1.00 95.62 91 ARG A CA 1
ATOM 721 C C . ARG A 1 91 ? -12.189 -8.112 11.242 1.00 95.62 91 ARG A C 1
ATOM 723 O O . ARG A 1 91 ? -12.929 -7.156 10.977 1.00 95.62 91 ARG A O 1
ATOM 730 N N . GLU A 1 92 ? -11.312 -8.099 12.237 1.00 94.50 92 GLU A N 1
ATOM 731 C CA . GLU A 1 92 ? -11.078 -6.967 13.130 1.00 94.50 92 GLU A CA 1
ATOM 732 C C . GLU A 1 92 ? -9.578 -6.703 13.215 1.00 94.50 92 GLU A C 1
ATOM 734 O O . GLU A 1 92 ? -8.790 -7.638 13.371 1.00 94.50 92 GLU A O 1
ATOM 739 N N . ALA A 1 93 ? -9.185 -5.438 13.091 1.00 96.56 93 ALA A N 1
ATOM 740 C CA . ALA A 1 93 ? -7.819 -5.021 13.368 1.00 96.56 93 ALA A CA 1
ATOM 741 C C . ALA A 1 93 ? -7.596 -4.972 14.886 1.00 96.56 93 ALA A C 1
ATOM 743 O O . ALA A 1 93 ? -8.404 -4.402 15.622 1.00 96.56 93 ALA A O 1
ATOM 744 N N . THR A 1 94 ? -6.491 -5.554 15.344 1.00 96.56 94 THR A N 1
ATOM 745 C CA . THR A 1 94 ? -5.979 -5.436 16.715 1.00 96.56 94 THR A CA 1
ATOM 746 C C . THR A 1 94 ? -4.515 -5.024 16.659 1.00 96.56 94 THR A C 1
ATOM 748 O O . THR A 1 94 ? -3.859 -5.218 15.635 1.00 96.56 94 THR A O 1
ATOM 751 N N . SER A 1 95 ? -3.969 -4.490 17.756 1.00 94.38 95 SER A N 1
ATOM 752 C CA . SER A 1 95 ? -2.580 -3.997 17.841 1.00 94.38 95 SER A CA 1
ATOM 753 C C . SER A 1 95 ? -1.512 -5.000 17.391 1.00 94.38 95 SER A C 1
ATOM 755 O O . SER A 1 95 ? -0.405 -4.597 17.048 1.00 94.38 95 SER A O 1
ATOM 757 N N . GLU A 1 96 ? -1.823 -6.294 17.361 1.00 95.69 96 GLU A N 1
ATOM 758 C CA . GLU A 1 96 ? -0.840 -7.362 17.170 1.00 95.69 96 GLU A CA 1
ATOM 759 C C . GLU A 1 96 ? -1.032 -8.159 15.874 1.00 95.69 96 GLU A C 1
ATOM 761 O O . GLU A 1 96 ? -0.154 -8.931 15.505 1.00 95.69 96 GLU A O 1
ATOM 766 N N . ASN A 1 97 ? -2.137 -7.969 15.145 1.00 97.62 97 ASN A N 1
ATOM 767 C CA . ASN A 1 97 ? -2.526 -8.892 14.073 1.00 97.62 97 ASN A CA 1
ATOM 768 C C . ASN A 1 97 ? -2.229 -8.416 12.640 1.00 97.62 97 ASN A C 1
ATOM 770 O O . ASN A 1 97 ? -2.738 -9.016 11.692 1.00 97.62 97 ASN A O 1
ATOM 774 N N . LEU A 1 98 ? -1.409 -7.372 12.456 1.00 98.12 98 LEU A N 1
ATOM 775 C CA . LEU A 1 98 ? -1.074 -6.853 11.121 1.00 98.12 98 LEU A CA 1
ATOM 776 C C . LEU A 1 98 ? -0.569 -7.957 10.182 1.00 98.12 98 LEU A C 1
ATOM 778 O O . LEU A 1 98 ? -1.034 -8.070 9.050 1.00 98.12 98 LEU A O 1
ATOM 782 N N . GLU A 1 99 ? 0.408 -8.748 10.629 1.00 97.12 99 GLU A N 1
ATOM 783 C CA . GLU A 1 99 ? 1.064 -9.727 9.756 1.00 97.12 99 GLU A CA 1
ATOM 784 C C . GLU A 1 99 ? 0.137 -10.878 9.382 1.00 97.12 99 GLU A C 1
ATOM 786 O O . GLU A 1 99 ? 0.097 -11.267 8.215 1.00 97.12 99 GLU A O 1
ATOM 791 N N . ASP A 1 100 ? -0.652 -11.360 10.340 1.00 97.81 100 ASP A N 1
ATOM 792 C CA . ASP A 1 100 ? -1.631 -12.418 10.112 1.00 97.81 100 ASP A CA 1
ATOM 793 C C . ASP A 1 100 ? -2.700 -11.962 9.114 1.00 97.81 100 ASP A C 1
ATOM 795 O O . ASP A 1 100 ? -2.981 -12.658 8.139 1.00 97.81 100 ASP A O 1
ATOM 799 N N . LEU A 1 101 ? -3.244 -10.750 9.288 1.00 98.19 101 LEU A N 1
ATOM 800 C CA . LEU A 1 101 ? -4.221 -10.181 8.356 1.00 98.19 101 LEU A CA 1
ATOM 801 C C . LEU A 1 101 ? -3.626 -9.960 6.959 1.00 98.19 101 LEU A C 1
ATOM 803 O O . LEU A 1 101 ? -4.288 -10.234 5.957 1.00 98.19 101 LEU A O 1
ATOM 807 N N . ALA A 1 102 ? -2.382 -9.481 6.880 1.00 97.25 102 ALA A N 1
ATOM 808 C CA . ALA A 1 102 ? -1.677 -9.276 5.621 1.00 97.25 102 ALA A CA 1
ATOM 809 C C . ALA A 1 102 ? -1.458 -10.591 4.860 1.00 97.25 102 ALA A C 1
ATOM 811 O O . ALA A 1 102 ? -1.702 -10.653 3.652 1.00 97.25 102 ALA A O 1
ATOM 812 N N . LEU A 1 103 ? -1.015 -11.639 5.559 1.00 96.00 103 LEU A N 1
ATOM 813 C CA . LEU A 1 103 ? -0.793 -12.964 4.986 1.00 96.00 103 LEU A CA 1
ATOM 814 C C . LEU A 1 103 ? -2.110 -13.619 4.564 1.00 96.00 103 LEU A C 1
ATOM 816 O O . LEU A 1 103 ? -2.184 -14.164 3.462 1.00 96.00 103 LEU A O 1
ATOM 820 N N . ASP A 1 104 ? -3.160 -13.521 5.378 1.00 96.88 104 ASP A N 1
ATOM 821 C CA . ASP A 1 104 ? -4.495 -14.012 5.031 1.00 96.88 104 ASP A CA 1
ATOM 822 C C . ASP A 1 104 ? -5.029 -13.337 3.754 1.00 96.88 104 ASP A C 1
ATOM 824 O O . ASP A 1 104 ? -5.482 -14.021 2.832 1.00 96.88 104 ASP A O 1
ATOM 828 N N . LEU A 1 105 ? -4.936 -12.003 3.658 1.00 95.56 105 LEU A N 1
ATOM 829 C CA . LEU A 1 105 ? -5.352 -11.248 2.469 1.00 95.56 105 LEU A CA 1
ATOM 830 C C . LEU A 1 105 ? -4.528 -11.619 1.233 1.00 95.56 105 LEU A C 1
ATOM 832 O O . LEU A 1 105 ? -5.080 -11.785 0.141 1.00 95.56 105 LEU A O 1
ATOM 836 N N . PHE A 1 106 ? -3.211 -11.769 1.390 1.00 94.25 106 PHE A N 1
ATOM 837 C CA . PHE A 1 106 ? -2.338 -12.201 0.303 1.00 94.25 106 PHE A CA 1
ATOM 838 C C . PHE A 1 106 ? -2.716 -13.599 -0.193 1.00 94.25 106 PHE A C 1
ATOM 840 O O . PHE A 1 106 ? -2.884 -13.810 -1.396 1.00 94.25 106 PHE A O 1
ATOM 847 N N . ASN A 1 107 ? -2.924 -14.542 0.724 1.00 93.31 107 ASN A N 1
ATOM 848 C CA . ASN A 1 107 ? -3.328 -15.902 0.392 1.00 93.31 107 ASN A CA 1
ATOM 849 C C . ASN A 1 107 ? -4.709 -15.938 -0.274 1.00 93.31 107 ASN A C 1
ATOM 851 O O . ASN A 1 107 ? -4.887 -16.664 -1.252 1.00 93.31 107 ASN A O 1
ATOM 855 N N . ALA A 1 108 ? -5.660 -15.110 0.169 1.00 93.69 108 ALA A N 1
ATOM 856 C CA . ALA A 1 108 ? -6.958 -14.959 -0.487 1.00 93.69 108 ALA A CA 1
ATOM 857 C C . ALA A 1 108 ? -6.811 -14.430 -1.927 1.00 93.69 108 ALA A C 1
ATOM 859 O O . ALA A 1 108 ? -7.398 -14.983 -2.863 1.00 93.69 108 ALA A O 1
ATOM 860 N N . ARG A 1 109 ? -5.964 -13.411 -2.143 1.00 92.19 109 ARG A N 1
ATOM 861 C CA . ARG A 1 109 ? -5.650 -12.892 -3.486 1.00 92.19 109 ARG A CA 1
ATOM 862 C C . ARG A 1 109 ? -4.996 -13.947 -4.373 1.00 92.19 109 ARG A C 1
ATOM 864 O O . ARG A 1 109 ? -5.314 -14.020 -5.565 1.00 92.19 109 ARG A O 1
ATOM 871 N N . LEU A 1 110 ? -4.076 -14.732 -3.820 1.00 90.56 110 LEU A N 1
ATOM 872 C CA . LEU A 1 110 ? -3.361 -15.782 -4.536 1.00 90.56 110 LEU A CA 1
ATOM 873 C C . LEU A 1 110 ? -4.292 -16.941 -4.899 1.00 90.56 110 LEU A C 1
ATOM 875 O O . LEU A 1 110 ? -4.311 -17.356 -6.054 1.00 90.56 110 LEU A O 1
ATOM 879 N N . ALA A 1 111 ? -5.136 -17.396 -3.973 1.00 90.94 111 ALA A N 1
ATOM 880 C CA . ALA A 1 111 ? -6.157 -18.407 -4.234 1.00 90.94 111 ALA A CA 1
ATOM 881 C C . ALA A 1 111 ? -7.121 -17.970 -5.349 1.00 90.94 111 ALA A C 1
ATOM 883 O O . ALA A 1 111 ? -7.377 -18.738 -6.279 1.00 90.94 111 ALA A O 1
ATOM 884 N N . LEU A 1 112 ? -7.583 -16.715 -5.320 1.00 91.56 112 LEU A N 1
ATOM 885 C CA . LEU A 1 112 ? -8.397 -16.153 -6.398 1.00 91.56 112 LEU A CA 1
ATOM 886 C C . LEU A 1 112 ? -7.639 -16.147 -7.735 1.00 91.56 112 LEU A C 1
ATOM 888 O O . LEU A 1 112 ? -8.172 -16.556 -8.762 1.00 91.56 112 LEU A O 1
ATOM 892 N N . SER A 1 113 ? -6.372 -15.735 -7.722 1.00 89.25 113 SER A N 1
ATOM 893 C CA . SER A 1 113 ? -5.521 -15.722 -8.919 1.00 89.25 113 SER A CA 1
ATOM 894 C C . SER A 1 113 ? -5.332 -17.104 -9.529 1.00 89.25 113 SER A C 1
ATOM 896 O O . SER A 1 113 ? -5.304 -17.215 -10.753 1.00 89.25 113 SER A O 1
ATOM 898 N N . ARG A 1 114 ? -5.209 -18.142 -8.690 1.00 88.12 114 ARG A N 1
ATOM 899 C CA . ARG A 1 114 ? -5.120 -19.544 -9.117 1.00 88.12 114 ARG A CA 1
ATOM 900 C C . ARG A 1 114 ? -6.431 -20.018 -9.734 1.00 88.12 114 ARG A C 1
ATOM 902 O O . ARG A 1 114 ? -6.401 -20.615 -10.803 1.00 88.12 114 ARG A O 1
ATOM 909 N N . LYS A 1 115 ? -7.573 -19.703 -9.107 1.00 92.88 115 LYS A N 1
ATOM 910 C CA . LYS A 1 115 ? -8.913 -20.047 -9.621 1.00 92.88 115 LYS A CA 1
ATOM 911 C C . LYS A 1 115 ? -9.119 -19.555 -11.057 1.00 92.88 115 LYS A C 1
ATOM 913 O O . LYS A 1 115 ? -9.720 -20.262 -11.858 1.00 92.88 115 LYS A O 1
ATOM 918 N N . TYR A 1 116 ? -8.604 -18.368 -11.372 1.00 89.88 116 TYR A N 1
ATOM 919 C CA . TYR A 1 116 ? -8.722 -17.741 -12.690 1.00 89.88 116 TYR A CA 1
ATOM 920 C C . TYR A 1 116 ? -7.468 -17.887 -13.572 1.00 89.88 116 TYR A C 1
ATOM 922 O O . TYR A 1 116 ? -7.412 -17.285 -14.636 1.00 89.88 116 TYR A O 1
ATOM 930 N N . ASN A 1 117 ? -6.477 -18.688 -13.157 1.00 85.75 117 ASN A N 1
ATOM 931 C CA . ASN A 1 117 ? -5.225 -18.941 -13.884 1.00 85.75 117 ASN A CA 1
ATOM 932 C C . ASN A 1 117 ? -4.497 -17.671 -14.378 1.00 85.75 117 ASN A C 1
ATOM 934 O O . ASN A 1 117 ? -4.016 -17.601 -15.506 1.00 85.75 117 ASN A O 1
ATOM 938 N N . THR A 1 118 ? -4.433 -16.649 -13.527 1.00 80.94 118 THR A N 1
ATOM 939 C CA . THR A 1 118 ? -3.839 -15.355 -13.899 1.00 80.94 118 THR A CA 1
ATOM 940 C C . THR A 1 118 ? -2.312 -15.374 -13.825 1.00 80.94 118 THR A C 1
ATOM 942 O O . THR A 1 118 ? -1.721 -16.113 -13.030 1.00 80.94 118 THR A O 1
ATOM 945 N N . ALA A 1 119 ? -1.665 -14.464 -14.558 1.00 72.50 119 ALA A N 1
ATOM 946 C CA . ALA A 1 119 ? -0.216 -14.254 -14.498 1.00 72.50 119 ALA A CA 1
ATOM 947 C C . ALA A 1 119 ? 0.298 -13.970 -13.070 1.00 72.50 119 ALA A C 1
ATOM 949 O O . ALA A 1 119 ? 1.410 -14.359 -12.722 1.00 72.50 119 ALA A O 1
ATOM 950 N N . PHE A 1 120 ? -0.524 -13.359 -12.201 1.00 75.31 120 PHE A N 1
ATOM 951 C CA . PHE A 1 120 ? -0.190 -13.179 -10.783 1.00 75.31 120 PHE A CA 1
ATOM 952 C C . PHE A 1 120 ? 0.143 -14.511 -10.099 1.00 75.31 120 PHE A C 1
ATOM 954 O O . PHE A 1 120 ? 1.140 -14.591 -9.388 1.00 75.31 120 PHE A O 1
ATOM 961 N N . ALA A 1 121 ? -0.659 -15.560 -10.316 1.00 78.31 121 ALA A N 1
ATOM 962 C CA . ALA A 1 121 ? -0.418 -16.863 -9.694 1.00 78.31 121 ALA A CA 1
ATOM 963 C C . ALA A 1 121 ? 0.904 -17.473 -10.181 1.00 78.31 121 ALA A C 1
ATOM 965 O O . ALA A 1 121 ? 1.706 -17.933 -9.373 1.00 78.31 121 ALA A O 1
ATOM 966 N N . GLN A 1 122 ? 1.164 -17.382 -11.487 1.00 74.25 122 GLN A N 1
ATOM 967 C CA . GLN A 1 122 ? 2.391 -17.888 -12.107 1.00 74.25 122 GLN A CA 1
ATOM 968 C C . GLN A 1 122 ? 3.643 -17.175 -11.572 1.00 74.25 122 GLN A C 1
ATOM 970 O O . GLN A 1 122 ? 4.645 -17.819 -11.275 1.00 74.25 122 GLN A O 1
ATOM 975 N N . MET A 1 123 ? 3.579 -15.852 -11.382 1.00 70.25 123 MET A N 1
ATOM 976 C CA . MET A 1 123 ? 4.694 -15.062 -10.841 1.00 70.25 123 MET A CA 1
ATOM 977 C C . MET A 1 123 ? 4.968 -15.329 -9.360 1.00 70.25 123 MET A C 1
ATOM 979 O O . MET A 1 123 ? 6.102 -15.177 -8.909 1.00 70.25 123 MET A O 1
ATOM 983 N N . MET A 1 124 ? 3.935 -15.658 -8.584 1.00 72.94 124 MET A N 1
ATOM 984 C CA . MET A 1 124 ? 4.064 -15.867 -7.141 1.00 72.94 124 MET A CA 1
ATOM 985 C C . MET A 1 124 ? 4.486 -17.292 -6.780 1.00 72.94 124 MET A C 1
ATOM 987 O O . MET A 1 124 ? 4.883 -17.508 -5.641 1.00 72.94 124 MET A O 1
ATOM 991 N N . GLU A 1 125 ? 4.458 -18.241 -7.717 1.00 65.88 125 GLU A N 1
ATOM 992 C CA . GLU A 1 125 ? 4.804 -19.648 -7.475 1.00 65.88 125 GLU A CA 1
ATOM 993 C C . GLU A 1 125 ? 5.762 -20.261 -8.516 1.00 65.88 125 GLU A C 1
ATOM 995 O O . GLU A 1 125 ? 5.498 -21.357 -9.018 1.00 65.88 125 GLU A O 1
ATOM 1000 N N . PRO A 1 126 ? 6.900 -19.626 -8.857 1.00 56.81 126 PRO A N 1
ATOM 1001 C CA . PRO A 1 126 ? 7.917 -20.324 -9.624 1.00 56.81 126 PRO A CA 1
ATOM 1002 C C . PRO A 1 126 ? 8.496 -21.444 -8.746 1.00 56.81 126 PRO A C 1
ATOM 1004 O O . PRO A 1 126 ? 8.908 -21.212 -7.611 1.00 56.81 126 PRO A O 1
ATOM 1007 N N . SER A 1 127 ? 8.458 -22.672 -9.264 1.00 51.31 127 SER A N 1
ATOM 1008 C CA . SER A 1 127 ? 8.886 -23.930 -8.634 1.00 51.31 127 SER A CA 1
ATOM 1009 C C . SER A 1 127 ? 9.998 -23.790 -7.574 1.00 51.31 127 SER A C 1
ATOM 1011 O O . SER A 1 127 ? 11.121 -23.414 -7.906 1.00 51.31 127 SER A O 1
ATOM 1013 N N . GLY A 1 128 ? 9.708 -24.164 -6.320 1.00 53.06 128 GLY A N 1
ATOM 1014 C CA . GLY A 1 128 ? 10.697 -24.331 -5.242 1.00 53.06 128 GLY A CA 1
ATOM 1015 C C . GLY A 1 128 ? 10.464 -23.431 -4.026 1.00 53.06 128 GLY A C 1
ATOM 1016 O O . GLY A 1 128 ? 10.139 -23.933 -2.955 1.00 53.06 128 GLY A O 1
ATOM 1017 N N . GLU A 1 129 ? 10.593 -22.113 -4.183 1.00 59.03 129 GLU A N 1
ATOM 1018 C CA . GLU A 1 129 ? 10.343 -21.131 -3.119 1.00 59.03 129 GLU A CA 1
ATOM 1019 C C . GLU A 1 129 ? 9.710 -19.881 -3.731 1.00 59.03 129 GLU A C 1
ATOM 1021 O O . GLU A 1 129 ? 10.259 -19.271 -4.652 1.00 59.03 129 GLU A O 1
ATOM 1026 N N . ALA A 1 130 ? 8.528 -19.519 -3.240 1.00 66.88 130 ALA A N 1
ATOM 1027 C CA . ALA A 1 130 ? 7.733 -18.448 -3.810 1.00 66.88 130 ALA A CA 1
ATOM 1028 C C . ALA A 1 130 ? 8.476 -17.104 -3.699 1.00 66.88 130 ALA A C 1
ATOM 1030 O O . ALA A 1 130 ? 8.874 -16.702 -2.607 1.00 66.88 130 ALA A O 1
ATOM 1031 N N . GLY A 1 131 ? 8.655 -16.381 -4.812 1.00 75.69 131 GLY A N 1
ATOM 1032 C CA . GLY A 1 131 ? 9.454 -15.143 -4.846 1.00 75.69 131 GLY A CA 1
ATOM 1033 C C . GLY A 1 131 ? 8.998 -14.073 -3.842 1.00 75.69 131 GLY A C 1
ATOM 1034 O O . GLY A 1 131 ? 9.817 -13.320 -3.317 1.00 75.69 131 GLY A O 1
ATOM 1035 N N . TRP A 1 132 ? 7.708 -14.062 -3.494 1.00 84.69 132 TRP A N 1
ATOM 1036 C CA . TRP A 1 132 ? 7.171 -13.181 -2.457 1.00 84.69 132 TRP A CA 1
ATOM 1037 C C . TRP A 1 132 ? 7.683 -13.523 -1.050 1.00 84.69 132 TRP A C 1
ATOM 1039 O O . TRP A 1 132 ? 7.842 -12.614 -0.243 1.00 84.69 132 TRP A O 1
ATOM 1049 N N . GLN A 1 133 ? 7.964 -14.796 -0.741 1.00 88.06 133 GLN A N 1
ATOM 1050 C CA . GLN A 1 133 ? 8.468 -15.223 0.573 1.00 88.06 133 GLN A CA 1
ATOM 1051 C C . GLN A 1 133 ? 9.884 -14.712 0.798 1.00 88.06 133 GLN A C 1
ATOM 1053 O O . GLN A 1 133 ? 10.185 -14.204 1.875 1.00 88.06 133 GLN A O 1
ATOM 1058 N N . LYS A 1 134 ? 10.727 -14.791 -0.235 1.00 86.88 134 LYS A N 1
ATOM 1059 C CA . LYS A 1 134 ? 12.084 -14.239 -0.204 1.00 86.88 134 LYS A CA 1
ATOM 1060 C C . LYS A 1 134 ? 12.053 -12.745 0.084 1.00 86.88 134 LYS A C 1
ATOM 1062 O O . LYS A 1 134 ? 12.670 -12.290 1.042 1.00 86.88 134 LYS A O 1
ATOM 1067 N N . ARG A 1 135 ? 11.228 -11.996 -0.655 1.00 88.75 135 ARG A N 1
ATOM 1068 C CA . ARG A 1 135 ? 11.016 -10.566 -0.399 1.00 88.75 135 ARG A CA 1
ATOM 1069 C C . ARG A 1 135 ? 10.491 -10.299 1.012 1.00 88.75 135 ARG A C 1
ATOM 1071 O O . ARG A 1 135 ? 11.044 -9.457 1.709 1.00 88.75 135 ARG A O 1
ATOM 1078 N N . TRP A 1 136 ? 9.475 -11.039 1.453 1.00 90.62 136 TRP A N 1
ATOM 1079 C CA . TRP A 1 136 ? 8.885 -10.904 2.787 1.00 90.62 136 TRP A CA 1
ATOM 1080 C C . TRP A 1 136 ? 9.922 -11.088 3.902 1.00 90.62 136 TRP A C 1
ATOM 1082 O O . TRP A 1 136 ? 9.921 -10.328 4.870 1.00 90.62 136 TRP A O 1
ATOM 1092 N N . LYS A 1 137 ? 10.824 -12.066 3.758 1.00 91.19 137 LYS A N 1
ATOM 1093 C CA . LYS A 1 137 ? 11.932 -12.342 4.689 1.00 91.19 137 LYS A CA 1
ATOM 1094 C C . LYS A 1 137 ? 13.126 -11.388 4.528 1.00 91.19 137 LYS A C 1
ATOM 1096 O O . LYS A 1 137 ? 13.993 -11.358 5.394 1.00 91.19 137 LYS A O 1
ATOM 1101 N N . GLY A 1 138 ? 13.181 -10.617 3.444 1.00 90.38 138 GLY A N 1
ATOM 1102 C CA . GLY A 1 138 ? 14.326 -9.783 3.074 1.00 90.38 138 GLY A CA 1
ATOM 1103 C C . GLY A 1 138 ? 15.506 -10.549 2.475 1.00 90.38 138 GLY A C 1
ATOM 1104 O O . GLY A 1 138 ? 16.632 -10.055 2.455 1.00 90.38 138 GLY A O 1
ATOM 1105 N N . GLU A 1 139 ? 15.256 -11.756 1.975 1.00 85.56 139 GLU A N 1
ATOM 1106 C CA . GLU A 1 139 ? 16.231 -12.617 1.314 1.00 85.56 139 GLU A CA 1
ATOM 1107 C C . GLU A 1 139 ? 16.386 -12.193 -0.154 1.00 85.56 139 GLU A C 1
ATOM 1109 O O . GLU A 1 139 ? 15.810 -12.781 -1.067 1.00 85.56 139 GLU A O 1
ATOM 1114 N N . GLY A 1 140 ? 17.152 -11.130 -0.395 1.00 74.94 140 GLY A N 1
ATOM 1115 C CA . GLY A 1 140 ? 17.429 -10.648 -1.745 1.00 74.94 140 GLY A CA 1
ATOM 1116 C C . GLY A 1 140 ? 18.067 -9.264 -1.773 1.00 74.94 140 GLY A C 1
ATOM 1117 O O . GLY A 1 140 ? 18.025 -8.504 -0.803 1.00 74.94 140 GLY A O 1
ATOM 1118 N N . ILE A 1 141 ? 18.660 -8.921 -2.915 1.00 68.06 141 ILE A N 1
ATOM 1119 C CA . ILE A 1 141 ? 19.121 -7.554 -3.214 1.00 68.06 141 ILE A CA 1
ATOM 1120 C C . ILE A 1 141 ? 18.236 -6.862 -4.254 1.00 68.06 141 ILE A C 1
ATOM 1122 O O . ILE A 1 141 ? 18.472 -5.698 -4.576 1.00 68.06 141 ILE A O 1
ATOM 1126 N N . SER A 1 142 ? 17.242 -7.580 -4.778 1.00 72.75 142 SER A N 1
ATOM 1127 C CA . SER A 1 142 ? 16.394 -7.120 -5.865 1.00 72.75 142 SER A CA 1
ATOM 1128 C C . SER A 1 142 ? 15.441 -6.030 -5.392 1.00 72.75 142 SER A C 1
ATOM 1130 O O . SER A 1 142 ? 15.088 -5.921 -4.215 1.00 72.75 142 SER A O 1
ATOM 1132 N N . GLN A 1 143 ? 15.024 -5.206 -6.341 1.00 77.00 143 GLN A N 1
ATOM 1133 C CA . GLN A 1 143 ? 13.975 -4.221 -6.158 1.00 77.00 143 GLN A CA 1
ATOM 1134 C C . GLN A 1 143 ? 12.711 -4.733 -6.842 1.00 77.00 143 GLN A C 1
ATOM 1136 O O . GLN A 1 143 ? 12.777 -5.300 -7.935 1.00 77.00 143 GLN A O 1
ATOM 1141 N N . ALA A 1 144 ? 11.555 -4.554 -6.203 1.00 78.81 144 ALA A N 1
ATOM 1142 C CA . ALA A 1 144 ? 10.297 -4.770 -6.898 1.00 78.81 144 ALA A CA 1
ATOM 1143 C C . ALA A 1 144 ? 10.032 -3.568 -7.809 1.00 78.81 144 ALA A C 1
ATOM 1145 O O . ALA A 1 144 ? 10.129 -2.418 -7.376 1.00 78.81 144 ALA A O 1
ATOM 1146 N N . TRP A 1 145 ? 9.668 -3.856 -9.053 1.00 76.62 145 TRP A N 1
ATOM 1147 C CA . TRP A 1 145 ? 9.321 -2.852 -10.049 1.00 76.62 145 TRP A CA 1
ATOM 1148 C C . TRP A 1 145 ? 7.842 -2.954 -10.400 1.00 76.62 145 TRP A C 1
ATOM 1150 O O . TRP A 1 145 ? 7.322 -4.055 -10.627 1.00 76.62 145 TRP A O 1
ATOM 1160 N N . SER A 1 146 ? 7.193 -1.796 -10.464 1.00 76.25 146 SER A N 1
ATOM 1161 C CA . SER A 1 146 ? 5.895 -1.605 -11.111 1.00 76.25 146 SER A CA 1
ATOM 1162 C C . SER A 1 146 ? 6.079 -0.688 -12.318 1.00 76.25 146 SER A C 1
ATOM 1164 O O . SER A 1 146 ? 7.006 0.119 -12.347 1.00 76.25 146 SER A O 1
ATOM 1166 N N . PHE A 1 147 ? 5.223 -0.809 -13.329 1.00 69.19 147 PHE A N 1
ATOM 1167 C CA . PHE A 1 147 ? 5.342 -0.016 -14.551 1.00 69.19 147 PHE A CA 1
ATOM 1168 C C . PHE A 1 147 ? 3.983 0.461 -15.057 1.00 69.19 147 PHE A C 1
ATOM 1170 O O . PHE A 1 147 ? 2.978 -0.241 -14.950 1.00 69.19 147 PHE A O 1
ATOM 1177 N N . GLY A 1 148 ? 3.973 1.656 -15.643 1.00 62.78 148 GLY A N 1
ATOM 1178 C CA . GLY A 1 148 ? 2.879 2.170 -16.459 1.00 62.78 148 GLY A CA 1
ATOM 1179 C C . GLY A 1 148 ? 3.346 2.263 -17.907 1.00 62.78 148 GLY A C 1
ATOM 1180 O O . GLY A 1 148 ? 4.284 3.007 -18.192 1.00 62.78 148 GLY A O 1
ATOM 1181 N N . ILE A 1 149 ? 2.716 1.508 -18.812 1.00 57.31 149 ILE A N 1
ATOM 1182 C CA . ILE A 1 149 ? 3.047 1.486 -20.247 1.00 57.31 149 ILE A CA 1
ATOM 1183 C C . ILE A 1 149 ? 1.885 2.048 -21.066 1.00 57.31 149 ILE A C 1
ATOM 1185 O O . ILE A 1 149 ? 0.717 1.748 -20.801 1.00 57.31 149 ILE A O 1
ATOM 1189 N N . HIS A 1 150 ? 2.237 2.808 -22.102 1.00 47.38 150 HIS A N 1
ATOM 1190 C CA . HIS A 1 150 ? 1.313 3.317 -23.108 1.00 47.38 150 HIS A CA 1
ATOM 1191 C C . HIS A 1 150 ? 0.613 2.221 -23.920 1.00 47.38 150 HIS A C 1
ATOM 1193 O O . HIS A 1 150 ? 1.252 1.290 -24.404 1.00 47.38 150 HIS A O 1
ATOM 1199 N N . GLY A 1 151 ? -0.705 2.337 -24.085 1.00 47.59 151 GLY A N 1
ATOM 1200 C CA . GLY A 1 151 ? -1.583 1.360 -24.731 1.00 47.59 151 GLY A CA 1
ATOM 1201 C C . GLY A 1 151 ? -2.354 0.452 -23.764 1.00 47.59 151 GLY A C 1
ATOM 1202 O O . GLY A 1 151 ? -3.156 -0.366 -24.217 1.00 47.59 151 GLY A O 1
ATOM 1203 N N . HIS A 1 152 ? -2.153 0.581 -22.448 1.00 56.19 152 HIS A N 1
ATOM 1204 C CA . HIS A 1 152 ? -2.923 -0.172 -21.454 1.00 56.19 152 HIS A CA 1
ATOM 1205 C C . HIS A 1 152 ? -4.322 0.442 -21.237 1.00 56.19 152 HIS A C 1
ATOM 1207 O O . HIS A 1 152 ? -4.484 1.658 -21.219 1.00 56.19 152 HIS A O 1
ATOM 1213 N N . LEU A 1 153 ? -5.354 -0.378 -20.998 1.00 55.38 153 LEU A N 1
ATOM 1214 C CA . LEU A 1 153 ? -6.748 0.096 -20.860 1.00 55.38 153 LEU A CA 1
ATOM 1215 C C . LEU A 1 153 ? -6.952 1.121 -19.728 1.00 55.38 153 LEU A C 1
ATOM 1217 O O . LEU A 1 153 ? -7.797 2.005 -19.833 1.00 55.38 153 LEU A O 1
ATOM 1221 N N . ARG A 1 154 ? -6.154 1.024 -18.658 1.00 52.56 154 ARG A N 1
ATOM 1222 C CA . ARG A 1 154 ? -6.135 1.975 -17.525 1.00 52.56 154 ARG A CA 1
ATOM 1223 C C . ARG A 1 154 ? -4.959 2.959 -17.578 1.00 52.56 154 ARG A C 1
ATOM 1225 O O . ARG A 1 154 ? -4.725 3.692 -16.623 1.00 52.56 154 ARG A O 1
ATOM 1232 N N . GLU A 1 155 ? -4.211 2.987 -18.682 1.00 60.00 155 GLU A N 1
ATOM 1233 C CA . GLU A 1 155 ? -3.077 3.896 -18.866 1.00 60.00 155 GLU A CA 1
ATOM 1234 C C . GLU A 1 155 ? -3.500 5.345 -18.632 1.00 60.00 155 GLU A C 1
ATOM 1236 O O . GLU A 1 155 ? -2.889 6.033 -17.825 1.00 60.00 155 GLU A O 1
ATOM 1241 N N . GLY A 1 156 ? -4.583 5.791 -19.273 1.00 60.41 156 GLY A N 1
ATOM 1242 C CA . GLY A 1 156 ? -5.008 7.185 -19.203 1.00 60.41 156 GLY A CA 1
ATOM 1243 C C . GLY A 1 156 ? -5.302 7.673 -17.782 1.00 60.41 156 GLY A C 1
ATOM 1244 O O . GLY A 1 156 ? -5.080 8.846 -17.501 1.00 60.41 156 GLY A O 1
ATOM 1245 N N . SER A 1 157 ? -5.770 6.807 -16.875 1.00 64.19 157 SER A N 1
ATOM 1246 C CA . SER A 1 157 ? -6.044 7.178 -15.479 1.00 64.19 157 SER A CA 1
ATOM 1247 C C . SER A 1 157 ? -4.806 7.112 -14.589 1.00 64.19 157 SER A C 1
ATOM 1249 O O . SER A 1 157 ? -4.657 7.968 -13.720 1.00 64.19 157 SER A O 1
ATOM 1251 N N . VAL A 1 158 ? -3.922 6.128 -14.793 1.00 66.44 158 VAL A N 1
ATOM 1252 C CA . VAL A 1 158 ? -2.652 6.011 -14.052 1.00 66.44 158 VAL A CA 1
ATOM 1253 C C . VAL A 1 158 ? -1.705 7.137 -14.459 1.00 66.44 158 VAL A C 1
ATOM 1255 O O . VAL A 1 158 ? -1.195 7.867 -13.616 1.00 66.44 158 VAL A O 1
ATOM 1258 N N . TRP A 1 159 ? -1.535 7.320 -15.768 1.00 69.19 159 TRP A N 1
ATOM 1259 C CA . TRP A 1 159 ? -0.696 8.351 -16.365 1.00 69.19 159 TRP A CA 1
ATOM 1260 C C . TRP A 1 159 ? -1.111 9.747 -15.918 1.00 69.19 159 TRP A C 1
ATOM 1262 O O . TRP A 1 159 ? -0.279 10.535 -15.477 1.00 69.19 159 TRP A O 1
ATOM 1272 N N . ARG A 1 160 ? -2.413 10.044 -16.007 1.00 72.12 160 ARG A N 1
ATOM 1273 C CA . ARG A 1 160 ? -2.956 11.338 -15.600 1.00 72.12 160 ARG A CA 1
ATOM 1274 C C . ARG A 1 160 ? -2.694 11.606 -14.121 1.00 72.12 160 ARG A C 1
ATOM 1276 O O . ARG A 1 160 ? -2.211 12.681 -13.803 1.00 72.12 160 ARG A O 1
ATOM 1283 N N . GLN A 1 161 ? -2.940 10.633 -13.243 1.00 74.25 161 GLN A N 1
ATOM 1284 C CA . GLN A 1 161 ? -2.719 10.819 -11.807 1.00 74.25 161 GLN A CA 1
ATOM 1285 C C . GLN A 1 161 ? -1.252 11.082 -11.468 1.00 74.25 161 GLN A C 1
ATOM 1287 O O . GLN A 1 161 ? -0.986 12.016 -10.716 1.00 74.25 161 GLN A O 1
ATOM 1292 N N . LEU A 1 162 ? -0.321 10.319 -12.058 1.00 78.56 162 LEU A N 1
ATOM 1293 C CA . LEU A 1 162 ? 1.115 10.541 -11.875 1.00 78.56 162 LEU A CA 1
ATOM 1294 C C . LEU A 1 162 ? 1.528 11.924 -12.396 1.00 78.56 162 LEU A C 1
ATOM 1296 O O . LEU A 1 162 ? 2.137 12.696 -11.668 1.00 78.56 162 LEU A O 1
ATOM 1300 N N . MET A 1 163 ? 1.152 12.282 -13.626 1.00 76.69 163 MET A N 1
ATOM 1301 C CA . MET A 1 163 ? 1.525 13.575 -14.217 1.00 76.69 163 MET A CA 1
ATOM 1302 C C . MET A 1 163 ? 0.908 14.785 -13.504 1.00 76.69 163 MET A C 1
ATOM 1304 O O . MET A 1 163 ? 1.506 15.855 -13.522 1.00 76.69 163 MET A O 1
ATOM 1308 N N . GLU A 1 164 ? -0.283 14.645 -12.918 1.00 80.50 164 GLU A N 1
ATOM 1309 C CA . GLU A 1 164 ? -0.954 15.722 -12.177 1.00 80.50 164 GLU A CA 1
ATOM 1310 C C . GLU A 1 164 ? -0.355 15.967 -10.788 1.00 80.50 164 GLU A C 1
ATOM 1312 O O . GLU A 1 164 ? -0.522 17.062 -10.257 1.00 80.50 164 GLU A O 1
ATOM 1317 N N . ARG A 1 165 ? 0.279 14.957 -10.180 1.00 82.50 165 ARG A N 1
ATOM 1318 C CA . ARG A 1 165 ? 0.706 14.999 -8.768 1.00 82.50 165 ARG A CA 1
ATOM 1319 C C . ARG A 1 165 ? 2.211 15.007 -8.575 1.00 82.50 165 ARG A C 1
ATOM 1321 O O . ARG A 1 165 ? 2.669 15.549 -7.577 1.00 82.50 165 ARG A O 1
ATOM 1328 N N . LEU A 1 166 ? 2.971 14.451 -9.518 1.00 85.00 166 LEU A N 1
ATOM 1329 C CA . LEU A 1 166 ? 4.423 14.442 -9.418 1.00 85.00 166 LEU A CA 1
ATOM 1330 C C . LEU A 1 166 ? 4.968 15.879 -9.386 1.00 85.00 166 LEU A C 1
ATOM 1332 O O . LEU A 1 166 ? 4.672 16.662 -10.297 1.00 85.00 166 LEU A O 1
ATOM 1336 N N . PRO A 1 167 ? 5.804 16.229 -8.393 1.00 80.75 167 PRO A N 1
ATOM 1337 C CA . PRO A 1 167 ? 6.368 17.566 -8.285 1.00 80.75 167 PRO A CA 1
ATOM 1338 C C . PRO A 1 167 ? 7.353 17.790 -9.436 1.00 80.75 167 PRO A C 1
ATOM 1340 O O . PRO A 1 167 ? 8.443 17.221 -9.480 1.00 80.75 167 PRO A O 1
ATOM 1343 N N . VAL A 1 168 ? 6.955 18.588 -10.431 1.00 75.31 168 VAL A N 1
ATOM 1344 C CA . VAL A 1 168 ? 7.745 18.793 -11.661 1.00 75.31 168 VAL A CA 1
ATOM 1345 C C . VAL A 1 168 ? 9.127 19.375 -11.349 1.00 75.31 168 VAL A C 1
ATOM 1347 O O . VAL A 1 168 ? 10.113 18.991 -11.985 1.00 75.31 168 VAL A O 1
ATOM 1350 N N . GLU A 1 169 ? 9.190 20.273 -10.367 1.00 79.81 169 GLU A N 1
ATOM 1351 C CA . GLU A 1 169 ? 10.391 21.020 -9.978 1.00 79.81 169 GLU A CA 1
ATOM 1352 C C . GLU A 1 169 ? 11.428 20.165 -9.237 1.00 79.81 169 GLU A C 1
ATOM 1354 O O . GLU A 1 169 ? 12.607 20.499 -9.244 1.00 79.81 169 GLU A O 1
ATOM 1359 N N . GLU A 1 170 ? 11.016 19.030 -8.672 1.00 84.62 170 GLU A N 1
ATOM 1360 C CA . GLU A 1 170 ? 11.878 18.149 -7.872 1.00 84.62 170 GLU A CA 1
ATOM 1361 C C . GLU A 1 170 ? 12.456 16.978 -8.670 1.00 84.62 170 GLU A C 1
ATOM 1363 O O . GLU A 1 170 ? 13.095 16.081 -8.123 1.00 84.62 170 GLU A O 1
ATOM 1368 N N . SER A 1 171 ? 12.228 16.974 -9.982 1.00 88.44 171 SER A N 1
ATOM 1369 C CA . SER A 1 171 ? 12.781 15.948 -10.856 1.00 88.44 171 SER A CA 1
ATOM 1370 C C . SER A 1 171 ? 14.162 16.310 -11.389 1.00 88.44 171 SER A C 1
ATOM 1372 O O . SER A 1 171 ? 14.408 17.443 -11.805 1.00 88.44 171 SER A O 1
ATOM 1374 N N . HIS A 1 172 ? 15.048 15.320 -11.480 1.00 87.94 172 HIS A N 1
ATOM 1375 C CA . HIS A 1 172 ? 16.346 15.440 -12.150 1.00 87.94 172 HIS A CA 1
ATOM 1376 C C . HIS A 1 172 ? 16.483 14.427 -13.287 1.00 87.94 172 HIS A C 1
ATOM 1378 O O . HIS A 1 172 ? 15.668 13.519 -13.443 1.00 87.94 172 HIS A O 1
ATOM 1384 N N . LEU A 1 173 ? 17.496 14.608 -14.135 1.00 87.75 173 LEU A N 1
ATOM 1385 C CA . LEU A 1 173 ? 17.843 13.631 -15.166 1.00 87.75 173 LEU A CA 1
ATOM 1386 C C . LEU A 1 173 ? 18.932 12.700 -14.634 1.00 87.75 173 LEU A C 1
ATOM 1388 O O . LEU A 1 173 ? 19.964 13.170 -14.160 1.00 87.75 173 LEU A O 1
ATOM 1392 N N . GLU A 1 174 ? 18.722 11.393 -14.752 1.00 86.69 174 GLU A N 1
ATOM 1393 C CA . GLU A 1 174 ? 19.659 10.367 -14.287 1.00 86.69 174 GLU A CA 1
ATOM 1394 C C . GLU A 1 174 ? 19.805 9.258 -15.327 1.00 86.69 174 GLU A C 1
ATOM 1396 O O . GLU A 1 174 ? 18.868 8.986 -16.086 1.00 86.69 174 GLU A O 1
ATOM 1401 N N . MET A 1 175 ? 20.968 8.598 -15.364 1.00 79.19 175 MET A N 1
ATOM 1402 C CA . MET A 1 175 ? 21.082 7.363 -16.132 1.00 79.19 175 MET A CA 1
ATOM 1403 C C . MET A 1 175 ? 20.240 6.260 -15.487 1.00 79.19 175 MET A C 1
ATOM 1405 O O . MET A 1 175 ? 20.340 6.005 -14.293 1.00 79.19 175 MET A O 1
ATOM 1409 N N . ILE A 1 176 ? 19.419 5.602 -16.294 1.00 72.50 176 ILE A N 1
ATOM 1410 C CA . ILE A 1 176 ? 18.532 4.526 -15.876 1.00 72.50 176 ILE A CA 1
ATOM 1411 C C . ILE A 1 176 ? 19.380 3.344 -15.425 1.00 72.50 176 ILE A C 1
ATOM 1413 O O . ILE A 1 176 ? 20.272 2.892 -16.148 1.00 72.50 176 ILE A O 1
ATOM 1417 N N . ASP A 1 177 ? 19.059 2.815 -14.249 1.00 67.38 177 ASP A N 1
ATOM 1418 C CA . ASP A 1 177 ? 19.625 1.562 -13.779 1.00 67.38 177 ASP A CA 1
ATOM 1419 C C . ASP A 1 177 ? 19.285 0.444 -14.777 1.00 67.38 177 ASP A C 1
ATOM 1421 O O . ASP A 1 177 ? 18.123 0.095 -14.987 1.00 67.38 177 ASP A O 1
ATOM 1425 N N . SER A 1 178 ? 20.317 -0.135 -15.394 1.00 66.50 178 SER A N 1
ATOM 1426 C CA . SER A 1 178 ? 20.180 -1.218 -16.375 1.00 66.50 178 SER A CA 1
ATOM 1427 C C . SER A 1 178 ? 19.395 -2.434 -15.855 1.00 66.50 178 SER A C 1
ATOM 1429 O O . SER A 1 178 ? 18.829 -3.183 -16.651 1.00 66.50 178 SER A O 1
ATOM 1431 N N . SER A 1 179 ? 19.297 -2.613 -14.531 1.00 64.81 179 SER A N 1
ATOM 1432 C CA . SER A 1 179 ? 18.477 -3.660 -13.914 1.00 64.81 179 SER A CA 1
ATOM 1433 C C . SER A 1 179 ? 16.974 -3.487 -14.170 1.00 64.81 179 SER A C 1
ATOM 1435 O O . SER A 1 179 ? 16.249 -4.482 -14.169 1.00 64.81 179 SER A O 1
ATOM 1437 N N . ILE A 1 180 ? 16.509 -2.272 -14.490 1.00 63.62 180 ILE A N 1
ATOM 1438 C CA . ILE A 1 180 ? 15.129 -2.004 -14.926 1.00 63.62 180 ILE A CA 1
ATOM 1439 C C . ILE A 1 180 ? 14.824 -2.757 -16.233 1.00 63.62 180 ILE A C 1
ATOM 1441 O O . ILE A 1 180 ? 13.741 -3.324 -16.392 1.00 63.62 180 ILE A O 1
ATOM 1445 N N . PHE A 1 181 ? 15.795 -2.838 -17.149 1.00 61.09 181 PHE A N 1
ATOM 1446 C CA . PHE A 1 181 ? 15.632 -3.493 -18.454 1.00 61.09 181 PHE A CA 1
ATOM 1447 C C . PHE A 1 181 ? 15.805 -5.010 -18.401 1.00 61.09 181 PHE A C 1
ATOM 1449 O O . PHE A 1 181 ? 15.281 -5.713 -19.263 1.00 61.09 181 PHE A O 1
ATOM 1456 N N . ALA A 1 182 ? 16.461 -5.539 -17.363 1.00 57.12 182 ALA A N 1
ATOM 1457 C CA . ALA A 1 182 ? 16.538 -6.983 -17.141 1.00 57.12 182 ALA A CA 1
ATOM 1458 C C . ALA A 1 182 ? 15.148 -7.612 -16.916 1.00 57.12 182 ALA A C 1
ATOM 1460 O O . ALA A 1 182 ? 14.957 -8.793 -17.199 1.00 57.12 182 ALA A O 1
ATOM 1461 N N . VAL A 1 183 ? 14.172 -6.822 -16.449 1.00 53.34 183 VAL A N 1
ATOM 1462 C CA . VAL A 1 183 ? 12.780 -7.257 -16.248 1.00 53.34 183 VAL A CA 1
ATOM 1463 C C . VAL A 1 183 ? 11.944 -7.105 -17.529 1.00 53.34 183 VAL A C 1
ATOM 1465 O O . VAL A 1 183 ? 11.011 -7.877 -17.740 1.00 53.34 183 VAL A O 1
ATOM 1468 N N . HIS A 1 184 ? 12.291 -6.161 -18.414 1.00 54.81 184 HIS A N 1
ATOM 1469 C CA . HIS A 1 184 ? 11.561 -5.889 -19.656 1.00 54.81 184 HIS A CA 1
ATOM 1470 C C . HIS A 1 184 ? 12.484 -5.438 -20.800 1.00 54.81 184 HIS A C 1
ATOM 1472 O O . HIS A 1 184 ? 12.532 -4.258 -21.150 1.00 54.81 184 HIS A O 1
ATOM 1478 N N . GLN A 1 185 ? 13.161 -6.392 -21.446 1.00 52.62 185 GLN A N 1
ATOM 1479 C CA . GLN A 1 185 ? 14.026 -6.124 -22.608 1.00 52.62 185 GLN A CA 1
ATOM 1480 C C . GLN A 1 185 ? 13.272 -5.453 -23.772 1.00 52.62 185 GLN A C 1
ATOM 1482 O O . GLN A 1 185 ? 13.839 -4.655 -24.508 1.00 52.62 185 GLN A O 1
ATOM 1487 N N . SER A 1 186 ? 11.967 -5.711 -23.916 1.00 50.03 186 SER A N 1
ATOM 1488 C CA . SER A 1 186 ? 11.124 -5.093 -24.951 1.00 50.03 186 SER A CA 1
ATOM 1489 C C . SER A 1 186 ? 10.820 -3.608 -24.715 1.00 50.03 186 SER A C 1
ATOM 1491 O O . SER A 1 186 ? 10.234 -2.966 -25.585 1.00 50.03 186 SER A O 1
ATOM 1493 N N . LEU A 1 187 ? 11.157 -3.070 -23.539 1.00 50.81 187 LEU A N 1
ATOM 1494 C CA . LEU A 1 187 ? 10.901 -1.680 -23.148 1.00 50.81 187 LEU A CA 1
ATOM 1495 C C . LEU A 1 187 ? 12.189 -0.854 -23.034 1.00 50.81 187 LEU A C 1
ATOM 1497 O O . LEU A 1 187 ? 12.165 0.262 -22.506 1.00 50.81 187 LEU A O 1
ATOM 1501 N N . GLU A 1 188 ? 13.306 -1.396 -23.520 1.00 55.34 188 GLU A N 1
ATOM 1502 C CA . GLU A 1 188 ? 14.587 -0.705 -23.550 1.00 55.34 188 GLU A CA 1
ATOM 1503 C C . GLU A 1 188 ? 14.483 0.552 -24.444 1.00 55.34 188 GLU A C 1
ATOM 1505 O O . GLU A 1 188 ? 14.086 0.469 -25.615 1.00 55.34 188 GLU A O 1
ATOM 1510 N N . PRO A 1 189 ? 14.771 1.759 -23.922 1.00 53.69 189 PRO A N 1
ATOM 1511 C CA . PRO A 1 189 ? 14.694 2.977 -24.704 1.00 53.69 189 PRO A CA 1
ATOM 1512 C C . PRO A 1 189 ? 15.751 2.942 -25.804 1.00 53.69 189 PRO A C 1
ATOM 1514 O O . PRO A 1 189 ? 16.949 2.971 -25.548 1.00 53.69 189 PRO A O 1
ATOM 1517 N N . SER A 1 190 ? 15.290 2.977 -27.052 1.00 50.19 190 SER A N 1
ATOM 1518 C CA . SER A 1 190 ? 16.133 2.899 -28.252 1.00 50.19 190 SER A CA 1
ATOM 1519 C C . SER A 1 190 ? 17.226 3.973 -28.390 1.00 50.19 190 SER A C 1
ATOM 1521 O O . SER A 1 190 ? 18.016 3.881 -29.330 1.00 50.19 190 SER A O 1
ATOM 1523 N N . ARG A 1 191 ? 17.262 5.027 -27.551 1.00 51.09 191 ARG A N 1
ATOM 1524 C CA . ARG A 1 191 ? 18.107 6.205 -27.834 1.00 51.09 191 ARG A CA 1
ATOM 1525 C C . ARG A 1 191 ? 18.863 6.880 -26.697 1.00 51.09 191 ARG A C 1
ATOM 1527 O O . ARG A 1 191 ? 19.864 7.504 -27.012 1.00 51.09 191 ARG A O 1
ATOM 1534 N N . THR A 1 192 ? 18.503 6.743 -25.428 1.00 55.19 192 THR A N 1
ATOM 1535 C CA . THR A 1 192 ? 19.329 7.259 -24.320 1.00 55.19 192 THR A CA 1
ATOM 1536 C C . THR A 1 192 ? 18.869 6.588 -23.041 1.00 55.19 192 THR A C 1
ATOM 1538 O O . THR A 1 192 ? 17.699 6.712 -22.688 1.00 55.19 192 THR A O 1
ATOM 1541 N N . GLY A 1 193 ? 19.765 5.914 -22.323 1.00 67.19 193 GLY A N 1
ATOM 1542 C CA . GLY A 1 193 ? 19.489 5.392 -20.986 1.00 67.19 193 GLY A CA 1
ATOM 1543 C C . GLY A 1 193 ? 19.365 6.502 -19.941 1.00 67.19 193 GLY A C 1
ATOM 1544 O O . GLY A 1 193 ? 19.928 6.347 -18.877 1.00 67.19 193 GLY A O 1
ATOM 1545 N N . ILE A 1 194 ? 18.716 7.631 -20.248 1.00 79.00 194 ILE A N 1
ATOM 1546 C CA . ILE A 1 194 ? 18.499 8.771 -19.350 1.00 79.00 194 ILE A CA 1
ATOM 1547 C C . ILE A 1 194 ? 16.996 8.877 -19.094 1.00 79.00 194 ILE A C 1
ATOM 1549 O O . ILE A 1 194 ? 16.220 8.968 -20.046 1.00 79.00 194 ILE A O 1
ATOM 1553 N N . ALA A 1 195 ? 16.595 8.887 -17.827 1.00 85.06 195 ALA A N 1
ATOM 1554 C CA . ALA A 1 195 ? 15.222 9.120 -17.396 1.00 85.06 195 ALA A CA 1
ATOM 1555 C C . ALA A 1 195 ? 15.124 10.412 -16.596 1.00 85.06 195 ALA A C 1
ATOM 1557 O O . ALA A 1 195 ? 16.085 10.850 -15.966 1.00 85.06 195 ALA A O 1
ATOM 1558 N N . ARG A 1 196 ? 13.922 10.986 -16.586 1.00 87.81 196 ARG A N 1
ATOM 1559 C CA . ARG A 1 196 ? 13.534 11.923 -15.535 1.00 87.81 196 ARG A CA 1
ATOM 1560 C C . ARG A 1 196 ? 13.186 11.118 -14.287 1.00 87.81 196 ARG A C 1
ATOM 1562 O O . ARG A 1 196 ? 12.428 10.155 -14.389 1.00 87.81 196 ARG A O 1
ATOM 1569 N N . VAL A 1 197 ? 13.739 11.501 -13.146 1.00 89.62 197 VAL A N 1
ATOM 1570 C CA . VAL A 1 197 ? 13.636 10.757 -11.890 1.00 89.62 197 VAL A CA 1
ATOM 1571 C C . VAL A 1 197 ? 13.032 11.636 -10.810 1.00 89.62 197 VAL A C 1
ATOM 1573 O O . VAL A 1 197 ? 13.384 12.806 -10.707 1.00 89.62 197 VAL A O 1
ATOM 1576 N N . TRP A 1 198 ? 12.142 11.054 -10.012 1.00 92.44 198 TRP A N 1
ATOM 1577 C CA . TRP A 1 198 ? 11.681 11.602 -8.738 1.00 92.44 198 TRP A CA 1
ATOM 1578 C C . TRP A 1 198 ? 12.159 10.693 -7.619 1.00 92.44 198 TRP A C 1
ATOM 1580 O O . TRP A 1 198 ? 12.068 9.468 -7.741 1.00 92.44 198 TRP A O 1
ATOM 1590 N N . HIS A 1 199 ? 12.659 11.295 -6.545 1.00 91.69 199 HIS A N 1
ATOM 1591 C CA . HIS A 1 199 ? 13.170 10.601 -5.371 1.00 91.69 199 HIS A CA 1
ATOM 1592 C C . HIS A 1 199 ? 12.302 10.930 -4.158 1.00 91.69 199 HIS A C 1
ATOM 1594 O O . HIS A 1 199 ? 12.051 12.093 -3.865 1.00 91.69 199 HIS A O 1
ATOM 1600 N N . PHE A 1 200 ? 11.862 9.888 -3.459 1.00 93.00 200 PHE A N 1
ATOM 1601 C CA . PHE A 1 200 ? 11.049 9.983 -2.253 1.00 93.00 200 PHE A CA 1
ATOM 1602 C C . PHE A 1 200 ? 11.845 9.374 -1.091 1.00 93.00 200 PHE A C 1
ATOM 1604 O O . PHE A 1 200 ? 11.903 8.141 -0.968 1.00 93.00 200 PHE A O 1
ATOM 1611 N N . PRO A 1 201 ? 12.537 10.199 -0.289 1.00 92.62 201 PRO A N 1
ATOM 1612 C CA . PRO A 1 201 ? 13.298 9.723 0.856 1.00 92.62 201 PRO A CA 1
ATOM 1613 C C . PRO A 1 201 ? 12.369 9.332 2.009 1.00 92.62 201 PRO A C 1
ATOM 1615 O O . PRO A 1 201 ? 11.314 9.929 2.217 1.00 92.62 201 PRO A O 1
ATOM 1618 N N . TYR A 1 202 ? 12.776 8.329 2.780 1.00 95.44 202 TYR A N 1
ATOM 1619 C CA . TYR A 1 202 ? 12.074 7.901 3.982 1.00 95.44 202 TYR A CA 1
ATOM 1620 C C . TYR A 1 202 ? 13.057 7.333 5.006 1.00 95.44 202 TYR A C 1
ATOM 1622 O O . TYR A 1 202 ? 13.786 6.388 4.709 1.00 95.44 202 TYR A O 1
ATOM 1630 N N . GLU A 1 203 ? 13.071 7.887 6.215 1.00 93.44 203 GLU A N 1
ATOM 1631 C CA . GLU A 1 203 ? 13.968 7.442 7.283 1.00 93.44 203 GLU A CA 1
ATOM 1632 C C . GLU A 1 203 ? 13.265 6.434 8.203 1.00 93.44 203 GLU A C 1
ATOM 1634 O O . GLU A 1 203 ? 12.184 6.696 8.735 1.00 93.44 203 GLU A O 1
ATOM 1639 N N . VAL A 1 204 ? 13.896 5.279 8.440 1.00 92.81 204 VAL A N 1
ATOM 1640 C CA . VAL A 1 204 ? 13.423 4.288 9.418 1.00 92.81 204 VAL A CA 1
ATOM 1641 C C . VAL A 1 204 ? 14.569 3.837 10.303 1.00 92.81 204 VAL A C 1
ATOM 1643 O O . VAL A 1 204 ? 15.514 3.201 9.840 1.00 92.81 204 VAL A O 1
ATOM 1646 N N . GLY A 1 205 ? 14.474 4.130 11.602 1.00 85.25 205 GLY A N 1
ATOM 1647 C CA . GLY A 1 205 ? 15.482 3.710 12.578 1.00 85.25 205 GLY A CA 1
ATOM 1648 C C . GLY A 1 205 ? 16.883 4.250 12.268 1.00 85.25 205 GLY A C 1
ATOM 1649 O O . GLY A 1 205 ? 17.860 3.523 12.447 1.00 85.25 205 GLY A O 1
ATOM 1650 N N . GLY A 1 206 ? 16.977 5.483 11.754 1.00 87.31 206 GLY A N 1
ATOM 1651 C CA . GLY A 1 206 ? 18.235 6.111 11.340 1.00 87.31 206 GLY A CA 1
ATOM 1652 C C . GLY A 1 206 ? 18.833 5.557 10.041 1.00 87.31 206 GLY A C 1
ATOM 1653 O O . GLY A 1 206 ? 20.009 5.790 9.772 1.00 87.31 206 GLY A O 1
ATOM 1654 N N . GLN A 1 207 ? 18.070 4.783 9.259 1.00 88.88 207 GLN A N 1
ATOM 1655 C CA . GLN A 1 207 ? 18.468 4.326 7.927 1.00 88.88 207 GLN A CA 1
ATOM 1656 C C . GLN A 1 207 ? 17.612 4.986 6.851 1.00 88.88 207 GLN A C 1
ATOM 1658 O O . GLN A 1 207 ? 16.382 4.910 6.901 1.00 88.88 207 GLN A O 1
ATOM 1663 N N . ASP A 1 208 ? 18.276 5.533 5.836 1.00 90.75 208 ASP A N 1
ATOM 1664 C CA . ASP A 1 208 ? 17.609 6.089 4.665 1.00 90.75 208 ASP A CA 1
ATOM 1665 C C . ASP A 1 208 ? 17.137 4.976 3.726 1.00 90.75 208 ASP A C 1
ATOM 1667 O O . ASP A 1 208 ? 17.907 4.161 3.200 1.00 90.75 208 ASP A O 1
ATOM 1671 N N . VAL A 1 209 ? 15.835 4.969 3.478 1.00 91.62 209 VAL A N 1
ATOM 1672 C CA . VAL A 1 209 ? 15.189 4.223 2.408 1.00 91.62 209 VAL A CA 1
ATOM 1673 C C . VAL A 1 209 ? 14.824 5.217 1.317 1.00 91.62 209 VAL A C 1
ATOM 1675 O O . VAL A 1 209 ? 14.369 6.324 1.578 1.00 91.62 209 VAL A O 1
ATOM 1678 N N . SER A 1 210 ? 15.074 4.843 0.069 1.00 88.25 210 SER A N 1
ATOM 1679 C CA . SER A 1 210 ? 14.817 5.706 -1.078 1.00 88.25 210 SER A CA 1
ATOM 1680 C C . SER A 1 210 ? 13.913 4.995 -2.058 1.00 88.25 210 SER A C 1
ATOM 1682 O O . SER A 1 210 ? 14.207 3.866 -2.465 1.00 88.25 210 SER A O 1
ATOM 1684 N N . PHE A 1 211 ? 12.835 5.670 -2.431 1.00 91.75 211 PHE A N 1
ATOM 1685 C CA . PHE A 1 211 ? 11.926 5.210 -3.461 1.00 91.75 211 PHE A CA 1
ATOM 1686 C C . PHE A 1 211 ? 11.983 6.113 -4.682 1.00 91.75 211 PHE A C 1
ATOM 1688 O O . PHE A 1 211 ? 12.323 7.292 -4.574 1.00 91.75 211 PHE A O 1
ATOM 1695 N N . TYR A 1 212 ? 11.676 5.549 -5.849 1.00 89.38 212 TYR A N 1
ATOM 1696 C CA . TYR A 1 212 ? 11.939 6.228 -7.111 1.00 89.38 212 TYR A CA 1
ATOM 1697 C C . TYR A 1 212 ? 10.812 6.060 -8.114 1.00 89.38 212 TYR A C 1
ATOM 1699 O O . TYR A 1 212 ? 10.223 4.984 -8.236 1.00 89.38 212 TYR A O 1
ATOM 1707 N N . ILE A 1 213 ? 10.589 7.106 -8.904 1.00 89.00 213 ILE A N 1
ATOM 1708 C CA . ILE A 1 213 ? 9.832 7.026 -10.152 1.00 89.00 213 ILE A CA 1
ATOM 1709 C C . ILE A 1 213 ? 10.736 7.459 -11.291 1.00 89.00 213 ILE A C 1
ATOM 1711 O O . ILE A 1 213 ? 11.332 8.527 -11.233 1.00 89.00 213 ILE A O 1
ATOM 1715 N N . TYR A 1 214 ? 10.802 6.645 -12.339 1.00 86.06 214 TYR A N 1
ATOM 1716 C CA . TYR A 1 214 ? 11.547 6.920 -13.560 1.00 86.06 214 TYR A CA 1
ATOM 1717 C C . TYR A 1 214 ? 10.572 7.125 -14.710 1.00 86.06 214 TYR A C 1
ATOM 1719 O O . TYR A 1 214 ? 9.827 6.215 -15.069 1.00 86.06 214 TYR A O 1
ATOM 1727 N N . GLN A 1 215 ? 10.615 8.289 -15.343 1.00 85.12 215 GLN A N 1
ATOM 1728 C CA . GLN A 1 215 ? 9.989 8.536 -16.634 1.00 85.12 215 GLN A CA 1
ATOM 1729 C C . GLN A 1 215 ? 11.043 8.399 -17.728 1.00 85.12 215 GLN A C 1
ATOM 1731 O O . GLN A 1 215 ? 11.882 9.278 -17.933 1.00 85.12 215 GLN A O 1
ATOM 1736 N N . VAL A 1 216 ? 10.988 7.280 -18.442 1.00 78.06 216 VAL A N 1
ATOM 1737 C CA . VAL A 1 216 ? 11.965 6.937 -19.489 1.00 78.06 216 VAL A CA 1
ATOM 1738 C C . VAL A 1 216 ? 11.620 7.609 -20.818 1.00 78.06 216 VAL A C 1
ATOM 1740 O O . VAL A 1 216 ? 12.489 7.925 -21.625 1.00 78.06 216 VAL A O 1
ATOM 1743 N N . ASN A 1 217 ? 10.334 7.856 -21.058 1.00 74.06 217 ASN A N 1
ATOM 1744 C CA . ASN A 1 217 ? 9.841 8.621 -22.196 1.00 74.06 217 ASN A CA 1
ATOM 1745 C C . ASN A 1 217 ? 8.474 9.240 -21.845 1.00 74.06 217 ASN A C 1
ATOM 1747 O O . ASN A 1 217 ? 7.959 9.050 -20.744 1.00 74.06 217 ASN A O 1
ATOM 1751 N N . LYS A 1 218 ? 7.856 9.957 -22.792 1.00 71.69 218 LYS A N 1
ATOM 1752 C CA . LYS A 1 218 ? 6.547 10.619 -22.604 1.00 71.69 218 LYS A CA 1
ATOM 1753 C C . LYS A 1 218 ? 5.375 9.682 -22.282 1.00 71.69 218 LYS A C 1
ATOM 1755 O O . LYS A 1 218 ? 4.282 10.183 -22.092 1.00 71.69 218 LYS A O 1
ATOM 1760 N N . ASN A 1 219 ? 5.601 8.375 -22.266 1.00 68.75 219 ASN A N 1
ATOM 1761 C CA . ASN A 1 219 ? 4.598 7.322 -22.324 1.00 68.75 219 ASN A CA 1
ATOM 1762 C C . ASN A 1 219 ? 4.946 6.134 -21.398 1.00 68.75 219 ASN A C 1
ATOM 1764 O O . ASN A 1 219 ? 4.301 5.086 -21.463 1.00 68.75 219 ASN A O 1
ATOM 1768 N N . THR A 1 220 ? 6.012 6.217 -20.593 1.00 74.88 220 THR A N 1
ATOM 1769 C CA . THR A 1 220 ? 6.468 5.085 -19.772 1.00 74.88 220 THR A CA 1
ATOM 1770 C C . THR A 1 220 ? 7.019 5.546 -18.434 1.00 74.88 220 THR A C 1
ATOM 1772 O O . THR A 1 220 ? 7.996 6.299 -18.390 1.00 74.88 220 THR A O 1
ATOM 1775 N N . PHE A 1 221 ? 6.410 5.035 -17.363 1.00 79.62 221 PHE A N 1
ATOM 1776 C CA . PHE A 1 221 ? 6.877 5.186 -15.989 1.00 79.62 221 PHE A CA 1
ATOM 1777 C C . PHE A 1 221 ? 7.301 3.839 -15.406 1.00 79.62 221 PHE A C 1
ATOM 1779 O O . PHE A 1 221 ? 6.610 2.837 -15.598 1.00 79.62 221 PHE A O 1
ATOM 1786 N N . TYR A 1 222 ? 8.377 3.845 -14.627 1.00 80.81 222 TYR A N 1
ATOM 1787 C CA . TYR A 1 222 ? 8.767 2.759 -13.734 1.00 80.81 222 TYR A CA 1
ATOM 1788 C C . TYR A 1 222 ? 8.752 3.263 -12.302 1.00 80.81 222 TYR A C 1
ATOM 1790 O O . TYR A 1 222 ? 9.236 4.354 -12.024 1.00 80.81 222 TYR A O 1
ATOM 1798 N N . ILE A 1 223 ? 8.217 2.456 -11.400 1.00 85.62 223 ILE A N 1
ATOM 1799 C CA . ILE A 1 223 ? 8.137 2.742 -9.973 1.00 85.62 223 ILE A CA 1
ATOM 1800 C C . ILE A 1 223 ? 9.027 1.720 -9.273 1.00 85.62 223 ILE A C 1
ATOM 1802 O O . ILE A 1 223 ? 8.777 0.512 -9.339 1.00 85.62 22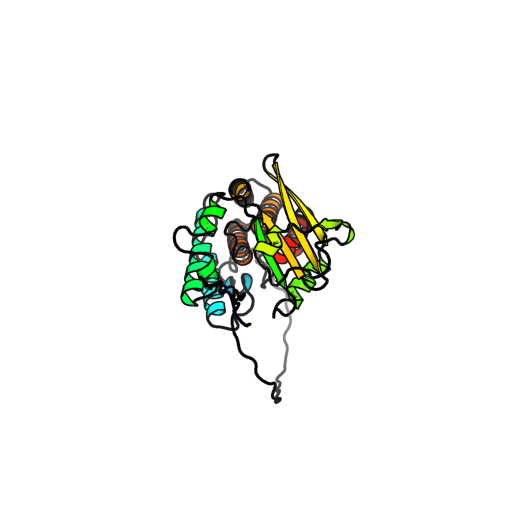3 ILE A O 1
ATOM 1806 N N . GLY A 1 224 ? 10.085 2.218 -8.645 1.00 86.94 224 GLY A N 1
ATOM 1807 C CA . GLY A 1 224 ? 11.016 1.445 -7.842 1.00 86.94 224 GLY A CA 1
ATOM 1808 C C . GLY A 1 224 ? 10.568 1.415 -6.385 1.00 86.94 224 GLY A C 1
ATOM 1809 O O . GLY A 1 224 ? 10.660 2.420 -5.682 1.00 86.94 224 GLY A O 1
ATOM 1810 N N . HIS A 1 225 ? 10.122 0.247 -5.925 1.00 90.06 225 HIS A N 1
ATOM 1811 C CA . HIS A 1 225 ? 9.717 0.002 -4.535 1.00 90.06 225 HIS A CA 1
ATOM 1812 C C . HIS A 1 225 ? 10.927 -0.212 -3.608 1.00 90.06 225 HIS A C 1
ATOM 1814 O O . HIS A 1 225 ? 12.073 -0.124 -4.039 1.00 90.06 225 HIS A O 1
ATOM 1820 N N . ALA A 1 226 ? 10.701 -0.560 -2.338 1.00 90.12 226 ALA A N 1
ATOM 1821 C CA . ALA A 1 226 ? 11.782 -0.981 -1.437 1.00 90.12 226 ALA A CA 1
ATOM 1822 C C . ALA A 1 226 ? 12.620 -2.138 -2.021 1.00 90.12 226 ALA A C 1
ATOM 1824 O O . ALA A 1 226 ? 12.075 -3.056 -2.654 1.00 90.12 226 ALA A O 1
ATOM 1825 N N . LYS A 1 227 ? 13.928 -2.158 -1.740 1.00 89.06 227 LYS A N 1
ATOM 1826 C CA . LYS A 1 227 ? 14.767 -3.345 -1.985 1.00 89.06 227 LYS A CA 1
ATOM 1827 C C . LYS A 1 227 ? 14.391 -4.453 -1.005 1.00 89.06 227 LYS A C 1
ATOM 1829 O O . LYS A 1 227 ? 14.021 -4.160 0.129 1.00 89.06 227 LYS A O 1
ATOM 1834 N N . ASP A 1 228 ? 14.539 -5.713 -1.407 1.00 89.75 228 ASP A N 1
ATOM 1835 C CA . ASP A 1 228 ? 14.154 -6.869 -0.584 1.00 89.75 228 ASP A CA 1
ATOM 1836 C C . ASP A 1 228 ? 14.775 -6.798 0.822 1.00 89.75 228 ASP A C 1
ATOM 1838 O O . ASP A 1 228 ? 14.052 -6.834 1.813 1.00 89.75 228 ASP A O 1
ATOM 1842 N N . LYS A 1 229 ? 16.087 -6.544 0.932 1.00 91.38 229 LYS A N 1
ATOM 1843 C CA . LYS A 1 229 ? 16.785 -6.393 2.225 1.00 91.38 229 LYS A CA 1
ATOM 1844 C C . LYS A 1 229 ? 16.219 -5.315 3.169 1.00 91.38 229 LYS A C 1
ATOM 1846 O O . LYS A 1 229 ? 16.496 -5.357 4.362 1.00 91.38 229 LYS A O 1
ATOM 1851 N N . GLN A 1 230 ? 15.477 -4.330 2.652 1.00 93.12 230 GLN A N 1
ATOM 1852 C CA . GLN A 1 230 ? 14.857 -3.258 3.447 1.00 93.12 230 GLN A CA 1
ATOM 1853 C C . GLN A 1 230 ? 13.450 -3.639 3.934 1.00 93.12 230 GLN A C 1
ATOM 1855 O O . GLN A 1 230 ? 12.932 -3.010 4.854 1.00 93.12 230 GLN A O 1
ATOM 1860 N N . VAL A 1 231 ? 12.828 -4.672 3.354 1.00 94.25 231 VAL A N 1
ATOM 1861 C CA . VAL A 1 231 ? 11.456 -5.087 3.684 1.00 94.25 231 VAL A CA 1
ATOM 1862 C C . VAL A 1 231 ? 11.295 -5.463 5.162 1.00 94.25 231 VAL A C 1
ATOM 1864 O O . VAL A 1 231 ? 10.317 -5.007 5.749 1.00 94.25 231 VAL A O 1
ATOM 1867 N N . PRO A 1 232 ? 12.211 -6.199 5.827 1.00 94.88 232 PRO A N 1
ATOM 1868 C CA . PRO A 1 232 ? 12.071 -6.485 7.259 1.00 94.88 232 PRO A CA 1
ATOM 1869 C C . PRO A 1 232 ? 12.057 -5.228 8.142 1.00 94.88 232 PRO A C 1
ATOM 1871 O O . PRO A 1 232 ? 11.250 -5.136 9.066 1.00 94.88 232 PRO A O 1
ATOM 1874 N N . LEU A 1 233 ? 12.903 -4.240 7.828 1.00 95.50 233 LEU A N 1
ATOM 1875 C CA . LEU A 1 233 ? 12.948 -2.957 8.536 1.00 95.50 233 LEU A CA 1
ATOM 1876 C C . LEU A 1 233 ? 11.636 -2.180 8.351 1.00 95.50 233 LEU A C 1
ATOM 1878 O O . LEU A 1 233 ? 11.033 -1.721 9.318 1.00 95.50 233 LEU A O 1
ATOM 1882 N N . LEU A 1 234 ? 11.156 -2.086 7.110 1.00 96.81 234 LEU A N 1
ATOM 1883 C CA . LEU A 1 234 ? 9.901 -1.405 6.788 1.00 96.81 234 LEU A CA 1
ATOM 1884 C C . LEU A 1 234 ? 8.686 -2.129 7.381 1.00 96.81 234 LEU A C 1
ATOM 1886 O O . LEU A 1 234 ? 7.752 -1.482 7.839 1.00 96.81 234 LEU A O 1
ATOM 1890 N N . ARG A 1 235 ? 8.706 -3.464 7.457 1.00 96.56 235 ARG A N 1
ATOM 1891 C CA . ARG A 1 235 ? 7.679 -4.250 8.155 1.00 96.56 235 ARG A CA 1
ATOM 1892 C C . ARG A 1 235 ? 7.632 -3.940 9.646 1.00 96.56 235 ARG A C 1
ATOM 1894 O O . ARG A 1 235 ? 6.536 -3.826 10.186 1.00 96.56 235 ARG A O 1
ATOM 1901 N N . GLN A 1 236 ? 8.781 -3.764 10.305 1.00 96.81 236 GLN A N 1
ATOM 1902 C CA . GLN A 1 236 ? 8.794 -3.299 11.694 1.00 96.81 236 GLN A CA 1
ATOM 1903 C C . GLN A 1 236 ? 8.116 -1.931 11.808 1.00 96.81 236 GLN A C 1
ATOM 1905 O O . GLN A 1 236 ? 7.211 -1.776 12.621 1.00 96.81 236 GLN A O 1
ATOM 1910 N N . ARG A 1 237 ? 8.470 -0.979 10.936 1.00 97.88 237 ARG A N 1
ATOM 1911 C CA . ARG A 1 237 ? 7.834 0.344 10.920 1.00 97.88 237 ARG A CA 1
ATOM 1912 C C . ARG A 1 237 ? 6.324 0.271 10.694 1.00 97.88 237 ARG A C 1
ATOM 1914 O O . ARG A 1 237 ? 5.572 0.957 11.378 1.00 97.88 237 ARG A O 1
ATOM 1921 N N . LEU A 1 238 ? 5.872 -0.581 9.778 1.00 98.56 238 LEU A N 1
ATOM 1922 C CA . LEU A 1 238 ? 4.449 -0.815 9.532 1.00 98.56 238 LEU A CA 1
ATOM 1923 C C . LEU A 1 238 ? 3.738 -1.356 10.781 1.00 98.56 238 LEU A C 1
ATOM 1925 O O . LEU A 1 238 ? 2.637 -0.900 11.078 1.00 98.56 238 LEU A O 1
ATOM 1929 N N . ARG A 1 239 ? 4.365 -2.267 11.544 1.00 98.31 239 ARG A N 1
ATOM 1930 C CA . ARG A 1 239 ? 3.829 -2.742 12.835 1.00 98.31 239 ARG A CA 1
ATOM 1931 C C . ARG A 1 239 ? 3.722 -1.612 13.857 1.00 98.31 239 ARG A C 1
ATOM 1933 O O . ARG A 1 239 ? 2.682 -1.484 14.497 1.00 98.31 239 ARG A O 1
ATOM 1940 N N . ASP A 1 240 ? 4.744 -0.769 13.968 1.00 98.12 240 ASP A N 1
ATOM 1941 C CA . ASP A 1 240 ? 4.740 0.356 14.908 1.00 98.12 240 ASP A CA 1
ATOM 1942 C C . ASP A 1 240 ? 3.629 1.363 14.562 1.00 98.12 240 ASP A C 1
ATOM 1944 O O . ASP A 1 240 ? 2.887 1.817 15.433 1.00 98.12 240 ASP A O 1
ATOM 1948 N N . LEU A 1 241 ? 3.473 1.692 13.276 1.00 98.56 241 LEU A N 1
ATOM 1949 C CA . LEU A 1 241 ? 2.421 2.589 12.791 1.00 98.56 241 LEU A CA 1
ATOM 1950 C C . LEU A 1 241 ? 1.024 2.003 13.013 1.00 98.56 241 LEU A C 1
ATOM 1952 O O . LEU A 1 241 ? 0.135 2.702 13.495 1.00 98.56 241 LEU A O 1
ATOM 1956 N N . TRP A 1 242 ? 0.848 0.710 12.734 1.00 98.56 242 TRP A N 1
ATOM 1957 C CA . TRP A 1 242 ? -0.383 -0.036 12.996 1.00 98.56 242 TRP A CA 1
ATOM 1958 C C . TRP A 1 242 ? -0.769 0.016 14.479 1.00 98.56 242 TRP A C 1
ATOM 1960 O O . TRP A 1 242 ? -1.901 0.363 14.821 1.00 98.56 242 TRP A O 1
ATOM 1970 N N . GLN A 1 243 ? 0.188 -0.239 15.374 1.00 98.31 243 GLN A N 1
ATOM 1971 C CA . GLN A 1 243 ? -0.011 -0.147 16.820 1.00 98.31 243 GLN A CA 1
ATOM 1972 C C . GLN A 1 243 ? -0.387 1.267 17.260 1.00 98.31 243 GLN A C 1
ATOM 1974 O O . GLN A 1 243 ? -1.376 1.437 17.973 1.00 98.31 243 GLN A O 1
ATOM 1979 N N . ARG A 1 244 ? 0.342 2.289 16.792 1.00 98.00 244 ARG A N 1
ATOM 1980 C CA . ARG A 1 244 ? 0.039 3.696 17.102 1.00 98.00 244 ARG A CA 1
ATOM 1981 C C . ARG A 1 244 ? -1.350 4.103 16.618 1.00 98.00 244 ARG A C 1
ATOM 1983 O O . ARG A 1 244 ? -2.076 4.763 17.352 1.00 98.00 244 ARG A O 1
ATOM 1990 N N . ALA A 1 245 ? -1.762 3.664 15.433 1.00 97.38 245 ALA A N 1
ATOM 1991 C CA . ALA A 1 245 ? -3.091 3.942 14.896 1.00 97.38 245 ALA A CA 1
ATOM 1992 C C . ALA A 1 245 ? -4.216 3.408 15.818 1.00 97.38 245 ALA A C 1
ATOM 1994 O O . ALA A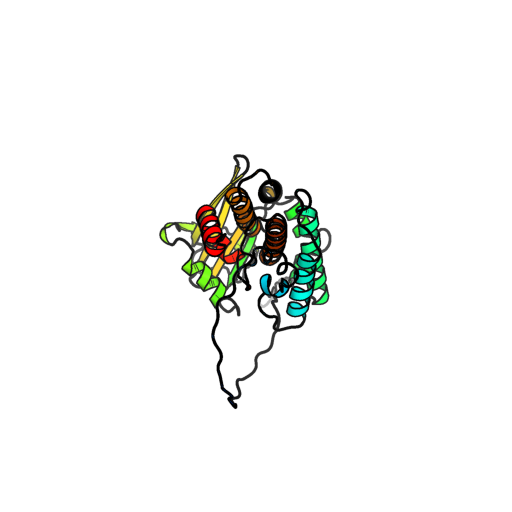 1 245 ? -5.262 4.043 15.991 1.00 97.38 245 ALA A O 1
ATOM 1995 N N . MET A 1 246 ? -4.002 2.278 16.496 1.00 95.50 246 MET A N 1
ATOM 1996 C CA . MET A 1 246 ? -4.983 1.702 17.430 1.00 95.50 246 MET A CA 1
ATOM 1997 C C . MET A 1 246 ? -4.777 2.079 18.897 1.00 95.50 246 MET A C 1
ATOM 1999 O O . MET A 1 246 ? -5.598 1.692 19.731 1.00 95.50 246 MET A O 1
ATOM 2003 N N . PHE A 1 247 ? -3.723 2.822 19.234 1.00 95.88 247 PHE A N 1
ATOM 2004 C CA . PHE A 1 247 ? -3.423 3.146 20.621 1.00 95.88 247 PHE A CA 1
ATOM 2005 C C . PHE A 1 247 ? -4.361 4.244 21.137 1.00 95.88 247 PHE A C 1
ATOM 2007 O O . PHE A 1 247 ? -4.281 5.398 20.722 1.00 95.88 247 PHE A O 1
ATOM 2014 N N . LEU A 1 248 ? -5.279 3.864 22.030 1.00 94.19 248 LEU A N 1
ATOM 2015 C CA . LEU A 1 248 ? -6.390 4.713 22.479 1.00 94.19 248 LEU A CA 1
ATOM 2016 C C . LEU A 1 248 ? -5.959 5.954 23.269 1.00 94.19 248 LEU A C 1
ATOM 2018 O O . LEU A 1 248 ? -6.726 6.908 23.337 1.00 94.19 248 LEU A O 1
ATOM 2022 N N . GLU A 1 249 ? -4.763 5.943 23.859 1.00 96.06 249 GLU A N 1
ATOM 2023 C CA . GLU A 1 249 ? -4.240 7.081 24.624 1.00 96.06 249 GLU A CA 1
ATOM 2024 C C . GLU A 1 249 ? -3.707 8.210 23.727 1.00 96.06 249 GLU A C 1
ATOM 2026 O O . GLU A 1 249 ? -3.527 9.329 24.204 1.00 96.06 249 GLU A O 1
ATOM 2031 N N . LEU A 1 250 ? -3.476 7.948 22.433 1.00 95.31 250 LEU A N 1
ATOM 2032 C CA . LEU A 1 250 ? -3.063 8.979 21.479 1.00 95.31 250 LEU A CA 1
ATOM 2033 C C . LEU A 1 250 ? -4.247 9.820 21.013 1.00 95.31 250 LEU A C 1
ATOM 2035 O O . LEU A 1 250 ? -5.369 9.328 20.845 1.00 95.31 250 LEU A O 1
ATOM 2039 N N . ALA A 1 251 ? -3.972 11.089 20.711 1.00 94.19 251 ALA A N 1
ATOM 2040 C CA . ALA A 1 251 ? -4.972 11.969 20.132 1.00 94.19 251 ALA A CA 1
ATOM 2041 C C . ALA A 1 251 ? -5.426 11.446 18.762 1.00 94.19 251 ALA A C 1
ATOM 2043 O O . ALA A 1 251 ? -4.655 10.852 18.004 1.00 94.19 251 ALA A O 1
ATOM 2044 N N . GLY A 1 252 ? -6.681 11.725 18.402 1.00 93.38 252 GLY A N 1
ATOM 2045 C CA . GLY A 1 252 ? -7.265 11.278 17.136 1.00 93.38 252 GLY A CA 1
ATOM 2046 C C . GLY A 1 252 ? -6.416 11.614 15.909 1.00 93.38 252 GLY A C 1
ATOM 2047 O O . GLY A 1 252 ? -6.211 10.758 15.050 1.00 93.38 252 GLY A O 1
ATOM 2048 N N . ILE A 1 253 ? -5.850 12.825 15.884 1.00 94.12 253 ILE A N 1
ATOM 2049 C CA . ILE A 1 253 ? -4.970 13.280 14.805 1.00 94.12 253 ILE A CA 1
ATOM 2050 C C . ILE A 1 253 ? -3.699 12.432 14.698 1.00 94.12 253 ILE A C 1
ATOM 2052 O O . ILE A 1 253 ? -3.357 11.997 13.603 1.00 94.12 253 ILE A O 1
ATOM 2056 N N . GLU A 1 254 ? -3.043 12.117 15.819 1.00 96.56 254 GLU A N 1
ATOM 2057 C CA . GLU A 1 254 ? -1.821 11.303 15.850 1.00 96.56 254 GLU A CA 1
ATOM 2058 C C . GLU A 1 254 ? -2.090 9.882 15.359 1.00 96.56 254 GLU A C 1
ATOM 2060 O O . GLU A 1 254 ? -1.303 9.314 14.600 1.00 96.56 254 GLU A O 1
ATOM 2065 N N . ARG A 1 255 ? -3.238 9.327 15.754 1.00 96.56 255 ARG A N 1
ATOM 2066 C CA . ARG A 1 255 ? -3.686 8.001 15.332 1.00 96.56 255 ARG A CA 1
ATOM 2067 C C . ARG A 1 255 ? -3.942 7.946 13.827 1.00 96.56 255 ARG A C 1
ATOM 2069 O O . ARG A 1 255 ? -3.510 6.999 13.173 1.00 96.56 255 ARG A O 1
ATOM 2076 N N . THR A 1 256 ? -4.588 8.962 13.252 1.00 95.62 256 THR A N 1
ATOM 2077 C CA . THR A 1 256 ? -4.781 9.021 11.793 1.00 95.62 256 THR A CA 1
ATOM 2078 C C . THR A 1 256 ? -3.519 9.342 11.018 1.00 95.62 256 THR A C 1
ATOM 2080 O O . THR A 1 256 ? -3.324 8.768 9.954 1.00 95.62 256 THR A O 1
ATOM 2083 N N . THR A 1 257 ? -2.625 10.178 11.549 1.00 96.94 257 THR A N 1
ATOM 2084 C CA . THR A 1 257 ? -1.297 10.381 10.958 1.00 96.94 257 THR A CA 1
ATOM 2085 C C . THR A 1 257 ? -0.559 9.052 10.853 1.00 96.94 257 THR A C 1
ATOM 2087 O O . THR A 1 257 ? -0.040 8.731 9.789 1.00 96.94 257 THR A O 1
ATOM 2090 N N . ALA A 1 258 ? -0.585 8.235 11.913 1.00 98.25 258 ALA A N 1
ATOM 2091 C CA . ALA A 1 258 ? 0.030 6.912 11.891 1.00 98.25 258 ALA A CA 1
ATOM 2092 C C . ALA A 1 258 ? -0.608 5.980 10.843 1.00 98.25 258 ALA A C 1
ATOM 2094 O O . ALA A 1 258 ? 0.109 5.264 10.150 1.00 98.25 258 ALA A O 1
ATOM 2095 N N . LEU A 1 259 ? -1.936 6.013 10.682 1.00 98.00 259 LEU A N 1
ATOM 2096 C CA . LEU A 1 259 ? -2.634 5.247 9.644 1.00 98.00 259 LEU A CA 1
ATOM 2097 C C . LEU A 1 259 ? -2.263 5.699 8.221 1.00 98.00 259 LEU A C 1
ATOM 2099 O O . LEU A 1 259 ? -2.025 4.863 7.355 1.00 98.00 259 LEU A O 1
ATOM 2103 N N . PHE A 1 260 ? -2.222 7.001 7.953 1.00 97.44 260 PHE A N 1
ATOM 2104 C CA . PHE A 1 260 ? -1.928 7.502 6.608 1.00 97.44 260 PHE A CA 1
ATOM 2105 C C . PHE A 1 260 ? -0.449 7.340 6.255 1.00 97.44 260 PHE A C 1
ATOM 2107 O O . PHE A 1 260 ? -0.117 7.009 5.120 1.00 97.44 260 PHE A O 1
ATOM 2114 N N . GLU A 1 261 ? 0.447 7.460 7.233 1.00 98.25 261 GLU A N 1
ATOM 2115 C CA . GLU A 1 261 ? 1.835 7.050 7.043 1.00 98.25 261 GLU A CA 1
ATOM 2116 C C . GLU A 1 261 ? 1.933 5.537 6.787 1.00 98.25 261 GLU A C 1
ATOM 2118 O O . GLU A 1 261 ? 2.659 5.121 5.887 1.00 98.25 261 GLU A O 1
ATOM 2123 N N . PHE A 1 262 ? 1.166 4.704 7.503 1.00 98.62 262 PHE A N 1
ATOM 2124 C CA . PHE A 1 262 ? 1.107 3.262 7.239 1.00 98.62 262 PHE A CA 1
ATOM 2125 C C . PHE A 1 262 ? 0.697 2.968 5.791 1.00 98.62 262 PHE A C 1
ATOM 2127 O O . PHE A 1 262 ? 1.357 2.163 5.135 1.00 98.62 262 PHE A O 1
ATOM 2134 N N . GLU A 1 263 ? -0.348 3.626 5.279 1.00 97.81 263 GLU A N 1
ATOM 2135 C CA . GLU A 1 263 ? -0.779 3.507 3.881 1.00 97.81 263 GLU A CA 1
ATOM 2136 C C . GLU A 1 263 ? 0.378 3.831 2.923 1.00 97.81 263 GLU A C 1
ATOM 2138 O O . GLU A 1 263 ? 0.742 3.000 2.086 1.00 97.81 263 GLU A O 1
ATOM 2143 N N . TRP A 1 264 ? 1.004 5.001 3.088 1.00 97.69 264 TRP A N 1
ATOM 2144 C CA . TRP A 1 264 ? 2.097 5.461 2.229 1.00 97.69 264 TRP A CA 1
ATOM 2145 C C . TRP A 1 264 ? 3.277 4.480 2.230 1.00 97.69 264 TRP A C 1
ATOM 2147 O O . TRP A 1 264 ? 3.715 4.015 1.174 1.00 97.69 264 TRP A O 1
ATOM 2157 N N . VAL A 1 265 ? 3.740 4.086 3.421 1.00 97.81 265 VAL A N 1
ATOM 2158 C CA . VAL A 1 265 ? 4.854 3.143 3.586 1.00 97.81 265 VAL A CA 1
ATOM 2159 C C . VAL A 1 265 ? 4.496 1.782 3.003 1.00 97.81 265 VAL A C 1
ATOM 2161 O O . VAL A 1 265 ? 5.341 1.151 2.367 1.00 97.81 265 VAL A O 1
ATOM 2164 N N . TRP A 1 266 ? 3.259 1.312 3.171 1.00 97.69 266 TRP A N 1
ATOM 2165 C CA . TRP A 1 266 ? 2.822 0.024 2.642 1.00 97.69 266 TRP A CA 1
ATOM 2166 C C . TRP A 1 266 ? 2.876 -0.002 1.115 1.00 97.69 266 TRP A C 1
ATOM 2168 O O . TRP A 1 266 ? 3.431 -0.942 0.536 1.00 97.69 266 TRP A O 1
ATOM 2178 N N . PHE A 1 267 ? 2.326 1.021 0.455 1.00 95.50 267 PHE A N 1
ATOM 2179 C CA . PHE A 1 267 ? 2.279 1.089 -1.006 1.00 95.50 267 PHE A CA 1
ATOM 2180 C C . PHE A 1 267 ? 3.680 1.175 -1.619 1.00 95.50 267 PHE A C 1
ATOM 2182 O O . PHE A 1 267 ? 3.981 0.446 -2.570 1.00 95.50 267 PHE A O 1
ATOM 2189 N N . TRP A 1 268 ? 4.575 1.968 -1.024 1.00 94.50 268 TRP A N 1
ATOM 2190 C CA . TRP A 1 268 ? 5.974 2.038 -1.447 1.00 94.50 268 TRP A CA 1
ATOM 2191 C C . TRP A 1 268 ? 6.758 0.760 -1.159 1.00 94.50 268 TRP A C 1
ATOM 2193 O O . TRP A 1 268 ? 7.529 0.298 -2.004 1.00 94.50 268 TRP A O 1
ATOM 2203 N N . THR A 1 269 ? 6.536 0.143 0.002 1.00 94.56 269 THR A N 1
ATOM 2204 C CA . THR A 1 269 ? 7.223 -1.095 0.384 1.00 94.56 269 THR A CA 1
ATOM 2205 C C . THR A 1 269 ? 6.776 -2.260 -0.483 1.00 94.56 269 THR A C 1
ATOM 2207 O O . THR A 1 269 ? 7.618 -3.066 -0.873 1.00 94.56 269 THR A O 1
ATOM 2210 N N . ASN A 1 270 ? 5.479 -2.370 -0.789 1.00 92.44 270 ASN A N 1
ATOM 2211 C CA . ASN A 1 270 ? 4.867 -3.506 -1.480 1.00 92.44 270 ASN A CA 1
ATOM 2212 C C . ASN A 1 270 ? 5.458 -4.844 -0.969 1.00 92.44 270 ASN A C 1
ATOM 2214 O O . ASN A 1 270 ? 6.239 -5.487 -1.683 1.00 92.44 270 ASN A O 1
ATOM 2218 N N . PRO A 1 271 ? 5.167 -5.246 0.289 1.00 92.50 271 PRO A N 1
ATOM 2219 C CA . PRO A 1 271 ? 5.932 -6.278 1.005 1.00 92.50 271 PRO A CA 1
ATOM 2220 C C . PRO A 1 271 ? 5.978 -7.645 0.313 1.00 92.50 271 PRO A C 1
ATOM 2222 O O . PRO A 1 271 ? 6.930 -8.398 0.486 1.00 92.50 271 PRO A O 1
ATOM 2225 N N . PHE A 1 272 ? 4.972 -7.951 -0.504 1.00 89.81 272 PHE A N 1
ATOM 2226 C CA . PHE A 1 272 ? 4.877 -9.198 -1.264 1.00 89.81 272 PHE A CA 1
ATOM 2227 C C . PHE A 1 272 ? 5.382 -9.071 -2.710 1.00 89.81 272 PHE A C 1
ATOM 2229 O O . PHE A 1 272 ? 5.385 -10.041 -3.461 1.00 89.81 272 PHE A O 1
ATOM 2236 N N . GLY A 1 273 ? 5.765 -7.866 -3.144 1.00 84.19 273 GLY A N 1
ATOM 2237 C CA . GLY A 1 273 ? 6.192 -7.560 -4.514 1.00 84.19 273 GLY A CA 1
ATOM 2238 C C . GLY A 1 273 ? 5.039 -7.499 -5.522 1.00 84.19 273 GLY A C 1
ATOM 2239 O O . GLY A 1 273 ? 5.223 -7.028 -6.648 1.00 84.19 273 GLY A O 1
ATOM 2240 N N . ARG A 1 274 ? 3.832 -7.921 -5.127 1.00 81.75 274 ARG A N 1
ATOM 2241 C CA . ARG A 1 274 ? 2.588 -7.855 -5.901 1.00 81.75 274 ARG A CA 1
ATOM 2242 C C . ARG A 1 274 ? 1.384 -7.636 -4.982 1.00 81.75 274 ARG A C 1
ATOM 2244 O O . ARG A 1 274 ? 1.428 -7.936 -3.795 1.00 81.75 274 ARG A O 1
ATOM 2251 N N . ALA A 1 275 ? 0.296 -7.137 -5.572 1.00 83.81 275 ALA A N 1
ATOM 2252 C CA . ALA A 1 275 ? -0.976 -6.833 -4.904 1.00 83.81 275 ALA A CA 1
ATOM 2253 C C . ALA A 1 275 ? -0.896 -5.833 -3.729 1.00 83.81 275 ALA A C 1
ATOM 2255 O O . ALA A 1 275 ? -1.858 -5.717 -2.970 1.00 83.81 275 ALA A O 1
ATOM 2256 N N . GLY A 1 276 ? 0.200 -5.067 -3.618 1.00 86.44 276 GLY A N 1
ATOM 2257 C CA . GLY A 1 276 ? 0.386 -4.047 -2.583 1.00 86.44 276 GLY A CA 1
ATOM 2258 C C . GLY A 1 276 ? -0.784 -3.065 -2.475 1.00 86.44 276 GLY A C 1
ATOM 2259 O O . GLY A 1 276 ? -1.247 -2.827 -1.365 1.00 86.44 276 GLY A O 1
ATOM 2260 N N . ALA A 1 277 ? -1.319 -2.599 -3.609 1.00 87.31 277 ALA A N 1
ATOM 2261 C CA . ALA A 1 277 ? -2.460 -1.682 -3.671 1.00 87.31 277 ALA A CA 1
ATOM 2262 C C . ALA A 1 277 ? -3.708 -2.234 -2.962 1.00 87.31 277 ALA A C 1
ATOM 2264 O O . ALA A 1 277 ? -4.151 -1.695 -1.954 1.00 87.31 277 ALA A O 1
ATOM 2265 N N . SER A 1 278 ? -4.231 -3.372 -3.432 1.00 89.75 278 SER A N 1
ATOM 2266 C CA . SER A 1 278 ? -5.445 -3.978 -2.870 1.00 89.75 278 SER A CA 1
ATOM 2267 C C . SER A 1 278 ? -5.293 -4.409 -1.411 1.00 89.75 278 SER A C 1
ATOM 2269 O O . SER A 1 278 ? -6.248 -4.329 -0.645 1.00 89.75 278 SER A O 1
ATOM 2271 N N . LEU A 1 279 ? -4.110 -4.903 -1.025 1.00 94.56 279 LEU A N 1
ATOM 2272 C CA . LEU A 1 279 ? -3.865 -5.364 0.343 1.00 94.56 279 LEU A CA 1
ATOM 2273 C C . LEU A 1 279 ? -3.740 -4.185 1.308 1.00 94.56 279 LEU A C 1
ATOM 2275 O O . LEU A 1 279 ? -4.346 -4.220 2.372 1.00 94.56 279 LEU A O 1
ATOM 2279 N N . GLY A 1 280 ? -2.985 -3.149 0.934 1.00 95.00 280 GLY A N 1
ATOM 2280 C CA . GLY A 1 280 ? -2.784 -1.969 1.778 1.00 95.00 280 GLY A CA 1
ATOM 2281 C C . GLY A 1 280 ? -4.085 -1.231 2.031 1.00 95.00 280 GLY A C 1
ATOM 2282 O O . GLY A 1 280 ? -4.376 -0.848 3.159 1.00 95.00 280 GLY A O 1
ATOM 2283 N N . ASP A 1 281 ? -4.910 -1.128 0.995 1.00 94.31 281 ASP A N 1
ATOM 2284 C CA . ASP A 1 281 ? -6.223 -0.514 1.086 1.00 94.31 281 ASP A CA 1
ATOM 2285 C C . ASP A 1 281 ? -7.184 -1.314 1.988 1.00 94.31 281 ASP A C 1
ATOM 2287 O O . ASP A 1 281 ? -7.816 -0.769 2.895 1.00 94.31 281 ASP A O 1
ATOM 2291 N N . ALA A 1 282 ? -7.223 -2.643 1.835 1.00 96.06 282 ALA A N 1
ATOM 2292 C CA . ALA A 1 282 ? -8.021 -3.508 2.703 1.00 96.06 282 ALA A CA 1
ATOM 2293 C C . ALA A 1 282 ? -7.579 -3.449 4.178 1.00 96.06 282 ALA A C 1
ATOM 2295 O O . ALA A 1 282 ? -8.421 -3.394 5.077 1.00 96.06 282 ALA A O 1
ATOM 2296 N N . LEU A 1 283 ? -6.266 -3.436 4.429 1.00 98.06 283 LEU A N 1
ATOM 2297 C CA . LEU A 1 283 ? -5.692 -3.290 5.769 1.00 98.06 283 LEU A CA 1
ATOM 2298 C C . LEU A 1 283 ? -6.011 -1.918 6.371 1.00 98.06 283 LEU A C 1
ATOM 2300 O O . LEU A 1 283 ? -6.424 -1.847 7.527 1.00 98.06 283 LEU A O 1
ATOM 2304 N N . SER A 1 284 ? -5.899 -0.844 5.585 1.00 96.81 284 SER A N 1
ATOM 2305 C CA . SER A 1 284 ? -6.292 0.495 6.026 1.00 96.81 284 SER A CA 1
ATOM 2306 C C . SER A 1 284 ? -7.771 0.542 6.414 1.00 96.81 284 SER A C 1
ATOM 2308 O O . SER A 1 284 ? -8.111 1.009 7.501 1.00 96.81 284 SER A O 1
ATOM 2310 N N . LEU A 1 285 ? -8.664 -0.015 5.590 1.00 95.81 285 LEU A N 1
ATOM 2311 C CA . LEU A 1 285 ? -10.099 -0.060 5.886 1.00 95.81 285 LEU A CA 1
ATOM 2312 C C . LEU A 1 285 ? -10.420 -0.836 7.173 1.00 95.81 285 LEU A C 1
ATOM 2314 O O . LEU A 1 285 ? -11.342 -0.446 7.890 1.00 95.81 285 LEU A O 1
ATOM 2318 N N . LEU A 1 286 ? -9.666 -1.890 7.506 1.00 96.75 286 LEU A N 1
ATOM 2319 C CA . LEU A 1 286 ? -9.812 -2.600 8.785 1.00 96.75 286 LEU A CA 1
ATOM 2320 C C . LEU A 1 286 ? -9.466 -1.709 9.982 1.00 96.75 286 LEU A C 1
ATOM 2322 O O . LEU A 1 286 ? -10.192 -1.726 10.978 1.00 96.75 286 LEU A O 1
ATOM 2326 N N . VAL A 1 287 ? -8.402 -0.909 9.882 1.00 96.88 287 VAL A N 1
ATOM 2327 C CA . VAL A 1 287 ? -8.020 0.040 10.939 1.00 96.88 287 VAL A CA 1
ATOM 2328 C C . VAL A 1 287 ? -9.032 1.172 11.044 1.00 96.88 287 VAL A C 1
ATOM 2330 O O . VAL A 1 287 ? -9.468 1.478 12.149 1.00 96.88 287 VAL A O 1
ATOM 2333 N N . GLN A 1 288 ? -9.472 1.749 9.922 1.00 94.75 288 GLN A N 1
ATOM 2334 C CA . GLN A 1 288 ? -10.491 2.805 9.922 1.00 94.75 288 GLN A CA 1
ATOM 2335 C C . GLN A 1 288 ? -11.804 2.312 10.546 1.00 94.75 288 GLN A C 1
ATOM 2337 O O . GLN A 1 288 ? -12.365 2.975 11.413 1.00 94.75 288 GLN A O 1
ATOM 2342 N N . LYS A 1 289 ? -12.250 1.104 10.176 1.00 94.44 289 LYS A N 1
ATOM 2343 C CA . LYS A 1 289 ? -13.408 0.428 10.780 1.00 94.44 289 LYS A CA 1
ATOM 2344 C C . LYS A 1 289 ? -13.241 0.263 12.292 1.00 94.44 289 LYS A C 1
ATOM 2346 O O . LYS A 1 289 ? -14.191 0.467 13.045 1.00 94.44 289 LYS A O 1
ATOM 2351 N N . GLN A 1 290 ? -12.050 -0.121 12.748 1.00 95.06 290 GLN A N 1
ATOM 2352 C CA . GLN A 1 290 ? -11.773 -0.292 14.172 1.00 95.06 290 GLN A CA 1
ATOM 2353 C C . GLN A 1 290 ? -11.733 1.048 14.921 1.00 95.06 290 GLN A C 1
ATOM 2355 O O . GLN A 1 290 ? -12.281 1.149 16.015 1.00 95.06 290 GLN A O 1
ATOM 2360 N N . MET A 1 291 ? -11.140 2.083 14.328 1.00 94.00 291 MET A N 1
ATOM 2361 C CA . MET A 1 291 ? -11.136 3.446 14.861 1.00 94.00 291 MET A CA 1
ATOM 2362 C C . MET A 1 291 ? -12.558 4.006 15.008 1.00 94.00 291 MET A C 1
ATOM 2364 O O . MET A 1 291 ? -12.895 4.518 16.073 1.00 94.00 291 MET A O 1
ATOM 2368 N N . GLU A 1 292 ? -13.399 3.851 13.980 1.00 92.31 292 GLU A N 1
ATOM 2369 C CA . GLU A 1 292 ? -14.811 4.267 13.988 1.00 92.31 292 GLU A CA 1
ATOM 2370 C C . GLU A 1 292 ? -15.574 3.567 15.127 1.00 92.31 292 GLU A C 1
ATOM 2372 O O . GLU A 1 292 ? -16.249 4.215 15.925 1.00 92.31 292 GLU A O 1
ATOM 2377 N N . ARG A 1 293 ? -15.372 2.252 15.304 1.00 91.19 293 ARG A N 1
ATOM 2378 C CA . ARG A 1 293 ? -15.944 1.479 16.426 1.00 91.19 293 ARG A CA 1
ATOM 2379 C C . ARG A 1 293 ? -15.468 1.934 17.804 1.00 91.19 293 ARG A C 1
ATOM 2381 O O . ARG A 1 293 ? -16.194 1.776 18.780 1.00 91.19 293 ARG A O 1
ATOM 2388 N N . GLN A 1 294 ? -14.259 2.477 17.895 1.00 91.19 294 GLN A N 1
ATOM 2389 C CA . GLN A 1 294 ? -13.701 3.044 19.124 1.00 91.19 294 GLN A CA 1
ATOM 2390 C C . GLN A 1 294 ? -14.181 4.483 19.382 1.00 91.19 294 GLN A C 1
ATOM 2392 O O . GLN A 1 294 ? -13.709 5.121 20.321 1.00 91.19 294 GLN A O 1
ATOM 2397 N N . GLY A 1 295 ? -15.105 5.000 18.566 1.00 90.50 295 GLY A N 1
ATOM 2398 C CA . GLY A 1 295 ? -15.672 6.337 18.715 1.00 90.50 295 GLY A CA 1
ATOM 2399 C C . GLY A 1 295 ? -14.789 7.451 18.159 1.00 90.50 295 GLY A C 1
ATOM 2400 O O . GLY A 1 295 ? -15.054 8.619 18.435 1.00 90.50 295 GLY A O 1
ATOM 2401 N N . LEU A 1 296 ? -13.745 7.123 17.388 1.00 90.25 296 LEU A N 1
ATOM 2402 C CA . LEU A 1 296 ? -12.978 8.134 16.669 1.00 90.25 296 LEU A CA 1
ATOM 2403 C C . LEU A 1 296 ? -13.774 8.557 15.421 1.00 90.25 296 LEU A C 1
ATOM 2405 O O . LEU A 1 296 ? -14.068 7.685 14.599 1.00 90.25 296 LEU A O 1
ATOM 2409 N N . PRO A 1 297 ? -14.104 9.851 15.234 1.00 83.81 297 PRO A N 1
ATOM 2410 C CA . PRO A 1 297 ? -14.901 10.306 14.096 1.00 83.81 297 PRO A CA 1
ATOM 2411 C C . PRO A 1 297 ? -14.060 10.344 12.811 1.00 83.81 297 PRO A C 1
ATOM 2413 O O . PRO A 1 297 ? -13.737 11.402 12.289 1.00 83.81 297 PRO A O 1
ATOM 2416 N N . ILE A 1 298 ? -13.668 9.176 12.304 1.00 86.25 298 ILE A N 1
ATOM 2417 C CA . ILE A 1 298 ? -12.924 9.025 11.053 1.00 86.25 298 ILE A CA 1
ATOM 2418 C C . ILE A 1 298 ? -13.884 8.836 9.879 1.00 86.25 298 ILE A C 1
ATOM 2420 O O . ILE A 1 298 ? -14.802 8.016 9.926 1.00 86.25 298 ILE A O 1
ATOM 2424 N N . ARG A 1 299 ? -13.661 9.563 8.782 1.00 84.88 299 ARG A N 1
ATOM 2425 C CA . ARG A 1 299 ? -14.452 9.385 7.565 1.00 84.88 299 ARG A CA 1
ATOM 2426 C C . ARG A 1 299 ? -13.916 8.220 6.739 1.00 84.88 299 ARG A C 1
ATOM 2428 O O . ARG A 1 299 ? -12.929 8.356 6.018 1.00 84.88 299 ARG A O 1
ATOM 2435 N N . ILE A 1 300 ? -14.634 7.101 6.760 1.00 87.88 300 ILE A N 1
ATOM 2436 C CA . ILE A 1 300 ? -14.445 6.039 5.766 1.00 87.88 300 ILE A CA 1
ATOM 2437 C C . ILE A 1 300 ? -15.067 6.496 4.444 1.00 87.88 300 ILE A C 1
ATOM 2439 O O . ILE A 1 300 ? -16.244 6.873 4.399 1.00 87.88 300 ILE A O 1
ATOM 2443 N N . ARG A 1 301 ? -14.276 6.463 3.367 1.00 86.38 301 ARG A N 1
ATOM 2444 C CA . ARG A 1 301 ? -14.711 6.831 2.009 1.00 86.38 301 ARG A CA 1
ATOM 2445 C C . ARG A 1 301 ? -15.941 6.036 1.546 1.00 86.38 301 ARG A C 1
ATOM 2447 O O . ARG A 1 301 ? -16.174 4.909 1.984 1.00 86.38 301 ARG A O 1
ATOM 2454 N N . SER A 1 302 ? -16.725 6.650 0.661 1.00 82.88 302 SER A N 1
ATOM 2455 C CA . SER A 1 302 ? -17.946 6.078 0.074 1.00 82.88 302 SER A CA 1
ATOM 2456 C C . SER A 1 302 ? -17.699 5.315 -1.223 1.00 82.88 302 SER A C 1
ATOM 2458 O O . SER A 1 302 ? -18.508 4.465 -1.584 1.00 82.88 302 SER A O 1
ATOM 2460 N N . ASP A 1 303 ? -16.587 5.604 -1.895 1.00 84.50 303 ASP A N 1
ATOM 2461 C CA . ASP A 1 303 ? -16.291 5.127 -3.240 1.00 84.50 303 ASP A CA 1
ATOM 2462 C C . ASP A 1 303 ? -14.846 4.630 -3.339 1.00 84.50 303 ASP A C 1
ATOM 2464 O O . ASP A 1 303 ? -13.989 4.979 -2.519 1.00 84.50 303 ASP A O 1
ATOM 2468 N N . PHE A 1 304 ? -14.584 3.806 -4.355 1.00 86.00 304 PHE A N 1
ATOM 2469 C CA . PHE A 1 304 ? -13.237 3.361 -4.692 1.00 86.00 304 PHE A CA 1
ATOM 2470 C C . PHE A 1 304 ? -12.346 4.543 -5.087 1.00 86.00 304 PHE A C 1
ATOM 2472 O O . PHE A 1 304 ? -12.723 5.403 -5.884 1.00 86.00 304 PHE A O 1
ATOM 2479 N N . GLU A 1 305 ? -11.120 4.518 -4.581 1.00 84.75 305 GLU A N 1
ATOM 2480 C CA . GLU A 1 305 ? -10.067 5.475 -4.893 1.00 84.75 305 GLU A CA 1
ATOM 2481 C C . GLU A 1 305 ? -8.730 4.740 -5.043 1.00 84.75 305 GLU A C 1
ATOM 2483 O O . GLU A 1 305 ? -8.435 3.824 -4.271 1.00 84.75 305 GLU A O 1
ATOM 2488 N N . ASN A 1 306 ? -7.912 5.147 -6.019 1.00 84.31 306 ASN A N 1
ATOM 2489 C CA . ASN A 1 306 ? -6.582 4.569 -6.249 1.00 84.31 306 ASN A CA 1
ATOM 2490 C C . ASN A 1 306 ? -5.566 5.162 -5.252 1.00 84.31 306 ASN A C 1
ATOM 2492 O O . ASN A 1 306 ? -4.678 5.923 -5.636 1.00 84.31 306 ASN A O 1
ATOM 2496 N N . LEU A 1 307 ? -5.739 4.859 -3.962 1.00 87.62 307 LEU A N 1
ATOM 2497 C CA . LEU A 1 307 ? -4.915 5.405 -2.874 1.00 87.62 307 LEU A CA 1
ATOM 2498 C C . LEU A 1 307 ? -3.423 5.111 -3.060 1.00 87.62 307 LEU A C 1
ATOM 2500 O O . LEU A 1 307 ? -2.586 5.949 -2.734 1.00 87.62 307 LEU A O 1
ATOM 2504 N N . ASP A 1 308 ? -3.096 3.955 -3.637 1.00 89.50 308 ASP A N 1
ATOM 2505 C CA . ASP A 1 308 ? -1.730 3.570 -3.969 1.00 89.50 308 ASP A CA 1
ATOM 2506 C C . ASP A 1 308 ? -1.092 4.548 -4.956 1.00 89.50 308 ASP A C 1
ATOM 2508 O O . ASP A 1 308 ? 0.004 5.037 -4.709 1.00 89.50 308 ASP A O 1
ATOM 2512 N N . LEU A 1 309 ? -1.781 4.899 -6.043 1.00 86.06 309 LEU A N 1
ATOM 2513 C CA . LEU A 1 309 ? -1.248 5.832 -7.036 1.00 86.06 309 LEU A CA 1
ATOM 2514 C C . LEU A 1 309 ? -1.093 7.240 -6.475 1.00 86.06 309 LEU A C 1
ATOM 2516 O O . LEU A 1 309 ? -0.123 7.913 -6.810 1.00 86.06 309 LEU A O 1
ATOM 2520 N N . VAL A 1 310 ? -2.017 7.672 -5.613 1.00 87.75 310 VAL A N 1
ATOM 2521 C CA . VAL A 1 310 ? -1.899 8.963 -4.927 1.00 87.75 310 VAL A CA 1
ATOM 2522 C C . VAL A 1 310 ? -0.657 8.959 -4.033 1.00 87.75 310 VAL A C 1
ATOM 2524 O O . VAL A 1 310 ? 0.195 9.829 -4.196 1.00 87.75 310 VAL A O 1
ATOM 2527 N N . ALA A 1 311 ? -0.486 7.941 -3.184 1.00 90.94 311 ALA A N 1
ATOM 2528 C CA . ALA A 1 311 ? 0.679 7.805 -2.307 1.00 90.94 311 ALA A CA 1
ATOM 2529 C C . ALA A 1 311 ? 2.008 7.727 -3.068 1.00 90.94 311 ALA A C 1
ATOM 2531 O O . ALA A 1 311 ? 2.980 8.377 -2.692 1.00 90.94 311 ALA A O 1
ATOM 2532 N N . LEU A 1 312 ? 2.049 6.965 -4.163 1.00 90.56 312 LEU A N 1
ATOM 2533 C CA . LEU A 1 312 ? 3.243 6.812 -4.994 1.00 90.56 312 LEU A CA 1
ATOM 2534 C C . LEU A 1 312 ? 3.594 8.096 -5.764 1.00 90.56 312 LEU A C 1
ATOM 2536 O O . LEU A 1 312 ? 4.685 8.196 -6.309 1.00 90.56 312 LEU A O 1
ATOM 2540 N N . SER A 1 313 ? 2.691 9.077 -5.826 1.00 87.38 313 SER A N 1
ATOM 2541 C CA . SER A 1 313 ? 2.881 10.330 -6.568 1.00 87.38 313 SER A CA 1
ATOM 2542 C C . SER A 1 313 ? 3.159 11.552 -5.692 1.00 87.38 313 SER A C 1
ATOM 2544 O O . SER A 1 313 ? 3.247 12.656 -6.222 1.00 87.38 313 SER A O 1
ATOM 2546 N N . MET A 1 314 ? 3.269 11.371 -4.373 1.00 89.88 314 MET A N 1
ATOM 2547 C CA . MET A 1 314 ? 3.375 12.454 -3.393 1.00 89.88 314 MET A CA 1
ATOM 2548 C C . MET A 1 314 ? 4.423 12.124 -2.330 1.00 89.88 314 MET A C 1
ATOM 2550 O O . MET A 1 314 ? 4.632 10.956 -1.984 1.00 89.88 314 MET A O 1
ATOM 2554 N N . HIS A 1 315 ? 5.040 13.161 -1.761 1.00 92.69 315 HIS A N 1
ATOM 2555 C CA . HIS A 1 315 ? 5.820 13.000 -0.537 1.00 92.69 315 HIS A CA 1
ATOM 2556 C C . HIS A 1 315 ? 4.930 12.568 0.620 1.00 92.69 315 HIS A C 1
ATOM 2558 O O . HIS A 1 315 ? 3.716 12.780 0.610 1.00 92.69 315 HIS A O 1
ATOM 2564 N N . LEU A 1 316 ? 5.545 11.950 1.628 1.00 95.12 316 LEU A N 1
ATOM 2565 C CA . LEU A 1 316 ? 4.826 11.446 2.792 1.00 95.12 316 LEU A CA 1
ATOM 2566 C C . LEU A 1 316 ? 3.997 12.543 3.474 1.00 95.12 316 LEU A C 1
ATOM 2568 O O . LEU A 1 316 ? 2.825 12.326 3.774 1.00 95.12 316 LEU A O 1
ATOM 2572 N N . GLU A 1 317 ? 4.594 13.711 3.711 1.00 95.12 317 GLU A N 1
ATOM 2573 C CA . GLU A 1 317 ? 3.935 14.824 4.401 1.00 95.12 317 GLU A CA 1
ATOM 2574 C C . GLU A 1 317 ? 2.709 15.314 3.622 1.00 95.12 317 GLU A C 1
ATOM 2576 O O . GLU A 1 317 ? 1.618 15.425 4.191 1.00 95.12 317 GLU A O 1
ATOM 2581 N N . ASP A 1 318 ? 2.855 15.488 2.306 1.00 94.00 318 ASP A N 1
ATOM 2582 C CA . ASP A 1 318 ? 1.762 15.885 1.421 1.00 94.00 318 ASP A CA 1
ATOM 2583 C C . ASP A 1 318 ? 0.656 14.826 1.381 1.00 94.00 318 ASP A C 1
ATOM 2585 O O . ASP A 1 318 ? -0.530 15.161 1.401 1.00 94.00 318 ASP A O 1
ATOM 2589 N N . TYR A 1 319 ? 1.017 13.538 1.345 1.00 94.38 319 TYR A N 1
ATOM 2590 C CA . TYR A 1 319 ? 0.050 12.442 1.353 1.00 94.38 319 TYR A CA 1
ATOM 2591 C C . TYR A 1 319 ? -0.747 12.407 2.659 1.00 94.38 319 TYR A C 1
ATOM 2593 O O . TYR A 1 319 ? -1.975 12.311 2.632 1.00 94.38 319 TYR A O 1
ATOM 2601 N N . VAL A 1 320 ? -0.069 12.518 3.806 1.00 95.81 320 VAL A N 1
ATOM 2602 C CA . VAL A 1 320 ? -0.713 12.555 5.126 1.00 95.81 320 VAL A CA 1
ATOM 2603 C C . VAL A 1 320 ? -1.655 13.752 5.220 1.00 95.81 320 VAL A C 1
ATOM 2605 O O . VAL A 1 320 ? -2.814 13.584 5.603 1.00 95.81 320 VAL A O 1
ATOM 2608 N N . GLN A 1 321 ? -1.198 14.942 4.822 1.00 93.94 321 GLN A N 1
ATOM 2609 C CA . GLN A 1 321 ? -2.020 16.149 4.838 1.00 93.94 321 GLN A CA 1
ATOM 2610 C C . GLN A 1 321 ? -3.230 16.016 3.902 1.00 93.94 321 GLN A C 1
ATOM 2612 O O . GLN A 1 321 ? -4.360 16.340 4.276 1.00 93.94 321 GLN A O 1
ATOM 2617 N N . TRP A 1 322 ? -3.025 15.493 2.693 1.00 91.62 322 TRP A N 1
ATOM 2618 C CA . TRP A 1 322 ? -4.101 15.246 1.741 1.00 91.62 322 TRP A CA 1
ATOM 2619 C C . TRP A 1 322 ? -5.116 14.222 2.270 1.00 91.62 322 TRP A C 1
ATOM 2621 O O . TRP A 1 322 ? -6.321 14.454 2.151 1.00 91.62 322 TRP A O 1
ATOM 2631 N N . ARG A 1 323 ? -4.677 13.130 2.912 1.00 91.00 323 ARG A N 1
ATOM 2632 C CA . ARG A 1 323 ? -5.572 12.137 3.539 1.00 91.00 323 ARG A CA 1
ATOM 2633 C C . ARG A 1 323 ? -6.363 12.718 4.707 1.00 91.00 323 ARG A C 1
ATOM 2635 O O . ARG A 1 323 ? -7.552 12.435 4.823 1.00 91.00 323 ARG A O 1
ATOM 2642 N N . GLN A 1 324 ? -5.750 13.568 5.528 1.00 89.25 324 GLN A N 1
ATOM 2643 C CA . GLN A 1 324 ? -6.437 14.266 6.622 1.00 89.25 324 GLN A CA 1
ATOM 2644 C C . GLN A 1 324 ? -7.514 15.231 6.106 1.00 89.25 324 GLN A C 1
ATOM 2646 O O . GLN A 1 324 ? -8.601 15.307 6.680 1.00 89.25 324 GLN A O 1
ATOM 2651 N N . ASN A 1 325 ? -7.235 15.930 5.002 1.00 85.81 325 ASN A N 1
ATOM 2652 C CA . ASN A 1 325 ? -8.168 16.879 4.393 1.00 85.81 325 ASN A CA 1
ATOM 2653 C C . ASN A 1 325 ? -9.282 16.187 3.591 1.00 85.81 325 ASN A C 1
ATOM 2655 O O . ASN A 1 325 ? -10.440 16.586 3.632 1.00 85.81 325 ASN A O 1
ATOM 2659 N N . SER A 1 326 ? -8.972 15.116 2.864 1.00 75.69 326 SER A N 1
ATOM 2660 C CA . SER A 1 326 ? -9.984 14.329 2.141 1.00 75.69 326 SER A CA 1
ATOM 2661 C C . SER A 1 326 ? -10.862 13.503 3.093 1.00 75.69 326 SER A C 1
ATOM 2663 O O . SER A 1 326 ? -12.059 13.319 2.850 1.00 75.69 326 SER A O 1
ATOM 2665 N N . GLY A 1 327 ? -10.288 13.052 4.209 1.00 57.38 327 GLY A N 1
ATOM 2666 C CA . GLY A 1 327 ? -10.924 12.230 5.234 1.00 57.38 327 GLY A CA 1
ATOM 2667 C C . GLY A 1 327 ? -11.578 12.995 6.387 1.00 57.38 327 GLY A C 1
ATOM 2668 O O . GLY A 1 327 ? -11.752 12.380 7.434 1.00 57.38 327 GLY A O 1
ATOM 2669 N N . HIS A 1 328 ? -11.906 14.287 6.233 1.00 44.59 328 HIS A N 1
ATOM 2670 C CA . HIS A 1 328 ? -12.291 15.176 7.342 1.00 44.59 328 HIS A CA 1
ATOM 2671 C C . HIS A 1 328 ? -13.137 14.518 8.451 1.00 44.59 328 HIS A C 1
ATOM 2673 O O . HIS A 1 328 ? -14.244 14.028 8.213 1.00 44.59 328 HIS A O 1
ATOM 2679 N N . PHE A 1 329 ? -12.578 14.582 9.664 1.00 42.53 329 PHE A N 1
ATOM 2680 C CA . PHE A 1 329 ? -13.254 14.444 10.949 1.00 42.53 329 PHE A CA 1
ATOM 2681 C C . PHE A 1 329 ? -14.322 15.540 11.080 1.00 42.53 329 PHE A C 1
ATOM 2683 O O . PHE A 1 329 ? -14.019 16.712 10.840 1.00 42.53 329 PHE A O 1
ATOM 2690 N N . HIS A 1 330 ? -15.545 15.172 11.460 1.00 36.56 330 HIS A N 1
ATOM 2691 C CA . HIS A 1 330 ? -16.591 16.115 11.863 1.00 36.56 330 HIS A CA 1
ATOM 2692 C C . HIS A 1 330 ? -16.826 16.043 13.365 1.00 36.56 330 HIS A C 1
ATOM 2694 O O . HIS A 1 330 ? -16.862 14.906 13.891 1.00 36.56 330 HIS A O 1
#

Foldseek 3Di:
DDDDDDDDDDDDPPPPDDQDDDDDDDDDDDDDDDDDDDDDDDDDDDDDDDDPPPLPDCLLVAQQLQALDPDDPDPLSVLSSVQLSVLLNPDAQDLPCLVVLLVVNVVSVLVSCVVVVGPVVVQQCDPDHGPLVCLLVLVFQDWQKDKQAPPDPCNVVLVCLLVVQADPVQKDKDQADCVVCVSPVVPPPPPGSIWTKHWAWDDFPNDIWIWMWTHPDPGMIMTTATGSNCLVRLVVLLSVLSNLLLPPVDDLLSNLLSLQLSLLSQLRNVSSSPPSQSSSSSSSSSSQSNCSVVVRQWADDRGYDSLSSNSSNHHSVVSSVVNCVVGDRD